Protein AF-A0A966DH32-F1 (afdb_monomer)

Mean predicted aligned error: 16.38 Å

Foldseek 3Di:
DDDLDAEDPDLLVLLLCLLVQPQSSAHFYDDPPATQWGADDSSQFIDGRNFTQKGADVVQQEIEGAPADDPPSSVVSSVSNCVSSVVGHYAYWNGPPDDPVVRLVVLLVVLLVLLVVQVVDDPDHSLVVNVVSLVSSVVSCVVVVHDDVLNVVCVPFDSDSVRVSCSSNVPDPVNVVVVVVVVVVVVVVLVVLLVVLVVVLVVCVVLLVVLLVVVLVCVQVVHDDDCPDPSNVVVVVSVVSCVVSVHDRCSPVPWWAWHADPVNQWIAIPVGDTAGPVLLVVVVVCVLVVHDQDQPDRDVWGFHDCPPQWTDIPPTTHGVVNSQVVCVVVVHDDRDD

Structure (mmCIF, N/CA/C/O backbone):
data_AF-A0A966DH32-F1
#
_entry.id   AF-A0A966DH32-F1
#
loop_
_atom_site.group_PDB
_atom_site.id
_atom_site.type_symbol
_atom_site.label_atom_id
_atom_site.label_alt_id
_atom_site.label_comp_id
_atom_site.label_asym_id
_atom_site.label_entity_id
_atom_site.label_seq_id
_atom_site.pdbx_PDB_ins_code
_atom_site.Cartn_x
_atom_site.Cartn_y
_atom_site.Cartn_z
_atom_site.occupancy
_atom_site.B_iso_or_equiv
_atom_site.auth_seq_id
_atom_site.auth_comp_id
_atom_site.auth_asym_id
_atom_site.auth_atom_id
_atom_site.pdbx_PDB_model_num
ATOM 1 N N . MET A 1 1 ? -25.823 -47.050 21.634 1.00 38.53 1 MET A N 1
ATOM 2 C CA . MET A 1 1 ? -25.368 -45.676 21.946 1.00 38.53 1 MET A CA 1
ATOM 3 C C . MET A 1 1 ? -23.990 -45.480 21.334 1.00 38.53 1 MET A C 1
ATOM 5 O O . MET A 1 1 ? -23.083 -46.223 21.687 1.00 38.53 1 MET A O 1
ATOM 9 N N . ALA A 1 2 ? -23.840 -44.565 20.375 1.00 39.03 2 ALA A N 1
ATOM 10 C CA . ALA A 1 2 ? -22.542 -44.281 19.760 1.00 39.03 2 ALA A CA 1
ATOM 11 C C . ALA A 1 2 ? -21.581 -43.668 20.798 1.00 39.03 2 ALA A C 1
ATOM 13 O O . ALA A 1 2 ? -21.976 -42.787 21.562 1.00 39.03 2 ALA A O 1
ATOM 14 N N . ARG A 1 3 ? -20.330 -44.148 20.855 1.00 42.38 3 ARG A N 1
ATOM 15 C CA . ARG A 1 3 ? -19.280 -43.593 21.728 1.00 42.38 3 ARG A CA 1
ATOM 16 C C . ARG A 1 3 ? -19.039 -42.122 21.366 1.00 42.38 3 ARG A C 1
ATOM 18 O O . ARG A 1 3 ? -18.681 -41.822 20.232 1.00 42.38 3 ARG A O 1
ATOM 25 N N . LYS A 1 4 ? -19.198 -41.217 22.336 1.00 55.88 4 LYS A N 1
ATOM 26 C CA . LYS A 1 4 ? -18.813 -39.800 22.214 1.00 55.88 4 LYS A CA 1
ATOM 27 C C . LYS A 1 4 ? -17.291 -39.727 22.001 1.00 55.88 4 LYS A C 1
ATOM 29 O O . LYS A 1 4 ? -16.533 -40.204 22.845 1.00 55.88 4 LYS A O 1
ATOM 34 N N . LYS A 1 5 ? -16.839 -39.186 20.865 1.00 55.09 5 LYS A N 1
ATOM 35 C CA . LYS A 1 5 ? -15.411 -38.986 20.557 1.00 55.09 5 LYS A CA 1
ATOM 36 C C . LYS A 1 5 ? -14.873 -37.881 21.478 1.00 55.09 5 LYS A C 1
ATOM 38 O O . LYS A 1 5 ? -15.309 -36.745 21.368 1.00 55.09 5 LYS A O 1
ATOM 43 N N . MET A 1 6 ? -13.975 -38.223 22.408 1.00 64.31 6 MET A N 1
ATOM 44 C CA . MET A 1 6 ? -13.408 -37.265 23.379 1.00 64.31 6 MET A CA 1
ATOM 45 C C . MET A 1 6 ? -12.057 -36.674 22.947 1.00 64.31 6 MET A C 1
ATOM 47 O O . MET A 1 6 ? -11.611 -35.687 23.528 1.00 64.31 6 MET A O 1
ATOM 51 N N . CYS A 1 7 ? -11.416 -37.259 21.930 1.00 66.00 7 CYS A N 1
ATOM 52 C CA . CYS A 1 7 ? -10.145 -36.794 21.382 1.00 66.00 7 CYS A CA 1
ATOM 53 C C . CYS A 1 7 ? -10.259 -36.634 19.859 1.00 66.00 7 CYS A C 1
ATOM 55 O O . CYS A 1 7 ? -10.675 -37.571 19.167 1.00 66.00 7 CYS A O 1
ATOM 57 N N . TYR A 1 8 ? -9.935 -35.447 19.352 1.00 73.56 8 TYR A N 1
ATOM 58 C CA . TYR A 1 8 ? -10.035 -35.089 17.932 1.00 73.56 8 TYR A CA 1
ATOM 59 C C . TYR A 1 8 ? -8.689 -35.254 17.224 1.00 73.56 8 TYR A C 1
ATOM 61 O O . TYR A 1 8 ? -7.647 -35.276 17.874 1.00 73.56 8 TYR A O 1
ATOM 69 N N . GLN A 1 9 ? -8.700 -35.422 15.898 1.00 73.50 9 GLN A N 1
ATOM 70 C CA . GLN A 1 9 ? -7.477 -35.679 15.130 1.00 73.50 9 GLN A CA 1
ATOM 71 C C . GLN A 1 9 ? -6.664 -34.410 14.889 1.00 73.50 9 GLN A C 1
ATOM 73 O O . GLN A 1 9 ? -5.447 -34.490 14.749 1.00 73.50 9 GLN A O 1
ATOM 78 N N . THR A 1 10 ? -7.322 -33.250 14.836 1.00 81.69 10 THR A N 1
ATOM 79 C CA . THR A 1 10 ? -6.662 -31.954 14.659 1.00 81.69 10 THR A CA 1
ATOM 80 C C . THR A 1 10 ? -7.309 -30.880 15.528 1.00 81.69 10 THR A C 1
ATOM 82 O O . THR A 1 10 ? -8.473 -30.987 15.926 1.00 81.69 10 THR A O 1
ATOM 85 N N . SER A 1 11 ? -6.554 -29.818 15.804 1.00 80.44 11 SER A N 1
ATOM 86 C CA . SER A 1 11 ? -7.062 -28.608 16.455 1.00 80.44 11 SER A CA 1
ATOM 87 C C . SER A 1 11 ? -8.153 -27.933 15.615 1.00 80.44 11 SER A C 1
ATOM 89 O O . SER A 1 11 ? -9.183 -27.549 16.159 1.00 80.44 11 SER A O 1
ATOM 91 N N . SER A 1 12 ? -7.991 -27.904 14.288 1.00 84.25 12 SER A N 1
ATOM 92 C CA . SER A 1 12 ? -8.993 -27.388 13.347 1.00 84.25 12 SER A CA 1
ATOM 93 C C . SER A 1 12 ? -10.319 -28.164 13.397 1.00 84.25 12 SER A C 1
ATOM 95 O O . SER A 1 12 ? -11.377 -27.541 13.469 1.00 84.25 12 SER A O 1
ATOM 97 N N . GLU A 1 13 ? -10.286 -29.505 13.435 1.00 81.56 13 GLU A N 1
ATOM 98 C CA . GLU A 1 13 ? -11.495 -30.340 13.573 1.00 81.56 13 GLU A CA 1
ATOM 99 C C . GLU A 1 13 ? -12.268 -29.967 14.848 1.00 81.56 13 GLU A C 1
ATOM 101 O O . GLU A 1 13 ? -13.479 -29.742 14.802 1.00 81.56 13 GLU A O 1
ATOM 106 N N . LEU A 1 14 ? -11.562 -29.838 15.977 1.00 83.19 14 LEU A N 1
ATOM 107 C CA . LEU A 1 14 ? -12.162 -29.437 17.250 1.00 83.19 14 LEU A CA 1
ATOM 108 C C . LEU A 1 14 ? -12.744 -28.013 17.190 1.00 83.19 14 LEU A C 1
ATOM 110 O O . LEU A 1 14 ? -13.870 -27.808 17.643 1.00 83.19 14 LEU A O 1
ATOM 114 N N . SER A 1 15 ? -12.037 -27.052 16.588 1.00 85.94 15 SER A N 1
ATOM 115 C CA . SER A 1 15 ? -12.521 -25.674 16.411 1.00 85.94 15 SER A CA 1
ATOM 116 C C . SER A 1 15 ? -13.802 -25.604 15.571 1.00 85.94 15 SER A C 1
ATOM 118 O O . SER A 1 15 ? -14.734 -24.889 15.937 1.00 85.94 15 SER A O 1
ATOM 120 N N . HIS A 1 16 ? -13.911 -26.383 14.489 1.00 84.19 16 HIS A N 1
ATOM 121 C CA . HIS A 1 16 ? -15.136 -26.448 13.680 1.00 84.19 16 HIS A CA 1
ATOM 122 C C . HIS A 1 16 ? -16.315 -27.060 14.442 1.00 84.19 16 HIS A C 1
ATOM 124 O O . HIS A 1 16 ? -17.442 -26.573 14.339 1.00 84.19 16 HIS A O 1
ATOM 130 N N . ILE A 1 17 ? -16.076 -28.112 15.224 1.00 82.25 17 ILE A N 1
ATOM 131 C CA . ILE A 1 17 ? -17.126 -28.761 16.019 1.00 82.25 17 ILE A CA 1
ATOM 132 C C . ILE A 1 17 ? -17.623 -27.829 17.128 1.00 82.25 17 ILE A C 1
ATOM 134 O O . ILE A 1 17 ? -18.831 -27.726 17.349 1.00 82.25 17 ILE A O 1
ATOM 138 N N . TRP A 1 18 ? -16.702 -27.111 17.771 1.00 85.94 18 TRP A N 1
ATOM 139 C CA . TRP A 1 18 ? -17.011 -26.050 18.722 1.00 85.94 18 TRP A CA 1
ATOM 140 C C . TRP A 1 18 ? -17.859 -24.939 18.085 1.00 85.94 18 TRP A C 1
ATOM 142 O O . TRP A 1 18 ? -18.930 -24.615 18.597 1.00 85.94 18 TRP A O 1
ATOM 152 N N . ALA A 1 19 ? -17.441 -24.423 16.926 1.00 85.94 19 ALA A N 1
ATOM 153 C CA . ALA A 1 19 ? -18.132 -23.339 16.231 1.00 85.94 19 ALA A CA 1
ATOM 154 C C . ALA A 1 19 ? -19.575 -23.692 15.820 1.00 85.94 19 ALA A C 1
ATOM 156 O O . ALA A 1 19 ? -20.435 -22.815 15.785 1.00 85.94 19 ALA A O 1
ATOM 157 N N . ASN A 1 20 ? -19.870 -24.966 15.543 1.00 81.94 20 ASN A N 1
ATOM 158 C CA . ASN A 1 20 ? -21.215 -25.424 15.170 1.00 81.94 20 ASN A CA 1
ATOM 159 C C . ASN A 1 20 ? -22.175 -25.600 16.360 1.00 81.94 20 ASN A C 1
ATOM 161 O O . ASN A 1 20 ? -23.331 -25.968 16.165 1.00 81.94 20 ASN A O 1
ATOM 165 N N . GLY A 1 21 ? -21.729 -25.356 17.594 1.00 69.31 21 GLY A N 1
ATOM 166 C CA . GLY A 1 21 ? -22.613 -25.399 18.757 1.00 69.31 21 GLY A CA 1
ATOM 167 C C . GLY A 1 21 ? -23.101 -26.807 19.127 1.00 69.31 21 GLY A C 1
ATOM 168 O O . GLY A 1 21 ? -24.131 -26.961 19.783 1.00 69.31 21 GLY A O 1
ATOM 169 N N . TYR A 1 22 ? -22.398 -27.859 18.694 1.00 65.38 22 TYR A N 1
ATOM 170 C CA . TYR A 1 22 ? -22.821 -29.233 18.952 1.00 65.38 22 TYR A CA 1
ATOM 171 C C . TYR A 1 22 ? -22.762 -29.527 20.461 1.00 65.38 22 TYR A C 1
ATOM 173 O O . TYR A 1 22 ? -21.684 -29.546 21.047 1.00 65.38 22 TYR A O 1
ATOM 181 N N . GLN A 1 23 ? -23.900 -29.832 21.100 1.00 52.19 23 GLN A N 1
ATOM 182 C CA . GLN A 1 23 ? -24.014 -30.123 22.549 1.00 52.19 23 GLN A CA 1
ATOM 183 C C . GLN A 1 23 ? -23.167 -31.330 23.026 1.00 52.19 23 GLN A C 1
ATOM 185 O O . GLN A 1 23 ? -23.080 -31.635 24.217 1.00 52.19 23 GLN A O 1
ATOM 190 N N . GLY A 1 24 ? -22.523 -32.049 22.101 1.00 51.28 24 GLY A N 1
ATOM 191 C CA . GLY A 1 24 ? -21.528 -33.075 22.388 1.00 51.28 24 GLY A CA 1
ATOM 192 C C . GLY A 1 24 ? -20.064 -32.646 22.264 1.00 51.28 24 GLY A C 1
ATOM 193 O O . GLY A 1 24 ? -19.216 -33.513 22.456 1.00 51.28 24 GLY A O 1
ATOM 194 N N . ALA A 1 25 ? -19.761 -31.377 21.972 1.00 55.09 25 ALA A N 1
ATOM 195 C CA . ALA A 1 25 ? -18.419 -30.843 21.708 1.00 55.09 25 ALA A CA 1
ATOM 196 C C . ALA A 1 25 ? -17.539 -30.715 22.967 1.00 55.09 25 ALA A C 1
ATOM 198 O O . ALA A 1 25 ? -16.769 -29.776 23.114 1.00 55.09 25 ALA A O 1
ATOM 199 N N . HIS A 1 26 ? -17.640 -31.667 23.892 1.00 63.06 26 HIS A N 1
ATOM 200 C CA . HIS A 1 26 ? -16.640 -31.849 24.932 1.00 63.06 26 HIS A CA 1
ATOM 201 C C . HIS A 1 26 ? -15.510 -32.696 24.372 1.00 63.06 26 HIS A C 1
ATOM 203 O O . HIS A 1 26 ? -15.726 -33.836 23.958 1.00 63.06 26 HIS A O 1
ATOM 209 N N . GLY A 1 27 ? -14.305 -32.146 24.369 1.00 67.94 27 GLY A N 1
ATOM 210 C CA . GLY A 1 27 ? -13.130 -32.916 24.014 1.00 67.94 27 GLY A CA 1
ATOM 211 C C . GLY A 1 27 ? -11.887 -32.068 23.854 1.00 67.94 27 GLY A C 1
ATOM 212 O O . GLY A 1 27 ? -11.889 -30.847 24.028 1.00 67.94 27 GLY A O 1
ATOM 213 N N . THR A 1 28 ? -10.807 -32.771 23.563 1.00 70.88 28 THR A N 1
ATOM 214 C CA . THR A 1 28 ? -9.466 -32.212 23.497 1.00 70.88 28 THR A CA 1
ATOM 215 C C . THR A 1 28 ? -8.792 -32.600 22.194 1.00 70.88 28 THR A C 1
ATOM 217 O O . THR A 1 28 ? -9.073 -33.648 21.615 1.00 70.88 28 THR A O 1
ATOM 220 N N . TYR A 1 29 ? -7.854 -31.775 21.762 1.00 69.38 29 TYR A N 1
ATOM 221 C CA . TYR A 1 29 ? -6.808 -32.149 20.827 1.00 69.38 29 TYR A CA 1
ATOM 222 C C . TYR A 1 29 ? -5.461 -31.984 21.534 1.00 69.38 29 TYR A C 1
ATOM 224 O O . TYR A 1 29 ? -5.210 -30.950 22.160 1.00 69.38 29 TYR A O 1
ATOM 232 N N . SER A 1 30 ? -4.601 -32.995 21.432 1.00 67.88 30 SER A N 1
ATOM 233 C CA . SER A 1 30 ? -3.309 -33.046 22.119 1.00 67.88 30 SER A CA 1
ATOM 234 C C . SER A 1 30 ? -2.187 -33.338 21.131 1.00 67.88 30 SER A C 1
ATOM 236 O O . SER A 1 30 ? -2.317 -34.209 20.274 1.00 67.88 30 SER A O 1
ATOM 238 N N . THR A 1 31 ? -1.062 -32.641 21.277 1.00 54.91 31 THR A N 1
ATOM 239 C CA . THR A 1 31 ? 0.199 -32.987 20.603 1.00 54.91 31 THR A CA 1
ATOM 240 C C . THR A 1 31 ? 1.159 -33.546 21.650 1.00 54.91 31 THR A C 1
ATOM 242 O O . THR A 1 31 ? 1.733 -32.779 22.425 1.00 54.91 31 THR A O 1
ATOM 245 N N . GLY A 1 32 ? 1.305 -34.873 21.701 1.00 56.69 32 GLY A N 1
ATOM 246 C CA . GLY A 1 32 ? 2.021 -35.561 22.784 1.00 56.69 32 GLY A CA 1
ATOM 247 C C . GLY A 1 32 ? 1.222 -35.568 24.095 1.00 56.69 32 GLY A C 1
ATOM 248 O O . GLY A 1 32 ? -0.004 -35.636 24.072 1.00 56.69 32 GLY A O 1
ATOM 249 N N . ASP A 1 33 ? 1.906 -35.449 25.236 1.00 48.59 33 ASP A N 1
ATOM 250 C CA . ASP A 1 33 ? 1.302 -35.590 26.577 1.00 48.59 33 ASP A CA 1
ATOM 251 C C . ASP A 1 33 ? 0.539 -34.347 27.075 1.00 48.59 33 ASP A C 1
ATOM 253 O O . ASP A 1 33 ? 0.083 -34.299 28.219 1.00 48.59 33 ASP A O 1
ATOM 257 N N . ARG A 1 34 ? 0.418 -33.296 26.252 1.00 55.25 34 ARG A N 1
ATOM 258 C CA . ARG A 1 34 ? -0.240 -32.038 26.634 1.00 55.25 34 ARG A CA 1
ATOM 259 C C . ARG A 1 34 ? -1.450 -31.754 25.759 1.00 55.25 34 ARG A C 1
ATOM 261 O O . ARG A 1 34 ? -1.367 -31.804 24.533 1.00 55.25 34 ARG A O 1
ATOM 268 N N . THR A 1 35 ? -2.542 -31.365 26.412 1.00 61.94 35 THR A N 1
ATOM 269 C CA . THR A 1 35 ? -3.722 -30.795 25.759 1.00 61.94 35 THR A CA 1
ATOM 270 C C . THR A 1 35 ? -3.358 -29.467 25.106 1.00 61.94 35 THR A C 1
ATOM 272 O O . THR A 1 35 ? -2.981 -28.515 25.792 1.00 61.94 35 THR A O 1
ATOM 275 N N . SER A 1 36 ? -3.472 -29.416 23.782 1.00 68.62 36 SER A N 1
ATOM 276 C CA . SER A 1 36 ? -3.132 -28.254 22.961 1.00 68.62 36 SER A CA 1
ATOM 277 C C . SER A 1 36 ? -4.355 -27.373 22.725 1.00 68.62 36 SER A C 1
ATOM 279 O O . SER A 1 36 ? -4.269 -26.164 22.925 1.00 68.62 36 SER A O 1
ATOM 281 N N . VAL A 1 37 ? -5.503 -27.973 22.386 1.00 74.81 37 VAL A N 1
ATOM 282 C CA . VAL A 1 37 ? -6.800 -27.283 22.272 1.00 74.81 37 VAL A CA 1
ATOM 283 C C . VAL A 1 37 ? -7.860 -28.046 23.048 1.00 74.81 37 VAL A C 1
ATOM 285 O O . VAL A 1 37 ? -7.854 -29.277 23.067 1.00 74.81 37 VAL A O 1
ATOM 288 N N . SER A 1 38 ? -8.773 -27.335 23.703 1.00 78.38 38 SER A N 1
ATOM 289 C CA . SER A 1 38 ? -9.855 -27.981 24.446 1.00 78.38 38 SER A CA 1
ATOM 290 C C . SER A 1 38 ? -11.131 -27.158 24.524 1.00 78.38 38 SER A C 1
ATOM 292 O O . SER A 1 38 ? -11.100 -25.932 24.434 1.00 78.38 38 SER A O 1
ATOM 294 N N . VAL A 1 39 ? -12.248 -27.865 24.705 1.00 74.19 39 VAL A N 1
ATOM 295 C CA . VAL A 1 39 ? -13.581 -27.295 24.926 1.00 74.19 39 VAL A CA 1
ATOM 296 C C . VAL A 1 39 ? -14.176 -27.928 26.183 1.00 74.19 39 VAL A C 1
ATOM 298 O O . VAL A 1 39 ? -14.438 -29.135 26.242 1.00 74.19 39 VAL A O 1
ATOM 301 N N . TYR A 1 40 ? -14.402 -27.099 27.198 1.00 66.12 40 TYR A N 1
ATOM 302 C CA . TYR A 1 40 ? -14.947 -27.486 28.500 1.00 66.12 40 TYR A CA 1
ATOM 303 C C . TYR A 1 40 ? -16.131 -26.579 28.867 1.00 66.12 40 TYR A C 1
ATOM 305 O O . TYR A 1 40 ? -16.251 -25.488 28.323 1.00 66.12 40 TYR A O 1
ATOM 313 N N . ASN A 1 41 ? -16.995 -27.026 29.789 1.00 54.09 41 ASN A N 1
ATOM 314 C CA . ASN A 1 41 ? -18.157 -26.276 30.299 1.00 54.09 41 ASN A CA 1
ATOM 315 C C . ASN A 1 41 ? -19.135 -25.761 29.228 1.00 54.09 41 ASN A C 1
ATOM 317 O O . ASN A 1 41 ? -19.089 -24.601 28.835 1.00 54.09 41 ASN A O 1
ATOM 321 N N . GLY A 1 42 ? -20.069 -26.615 28.798 1.00 57.97 42 GLY A N 1
ATOM 322 C CA . GLY A 1 42 ? -21.224 -26.165 28.015 1.00 57.97 42 GLY A CA 1
ATOM 323 C C . GLY A 1 42 ? -20.877 -25.437 26.714 1.00 57.97 42 GLY A C 1
ATOM 324 O O . GLY A 1 42 ? -21.614 -24.540 26.337 1.00 57.97 42 GLY A O 1
ATOM 325 N N . ILE A 1 43 ? -19.768 -25.815 26.057 1.00 66.12 43 ILE A N 1
ATOM 326 C CA . ILE A 1 43 ? -19.302 -25.376 24.724 1.00 66.12 43 ILE A CA 1
ATOM 327 C C . ILE A 1 43 ? -19.002 -23.879 24.542 1.00 66.12 43 ILE A C 1
ATOM 329 O O . ILE A 1 43 ? -18.562 -23.483 23.467 1.00 66.12 43 ILE A O 1
ATOM 333 N N . SER A 1 44 ? -19.152 -23.047 25.573 1.00 78.94 44 SER A N 1
ATOM 334 C CA . SER A 1 44 ? -19.001 -21.594 25.435 1.00 78.94 44 SER A CA 1
ATOM 335 C C . SER A 1 44 ? -17.571 -21.136 25.169 1.00 78.94 44 SER A C 1
ATOM 337 O O . SER A 1 44 ? -17.401 -20.060 24.614 1.00 78.94 44 SER A O 1
ATOM 339 N N . TYR A 1 45 ? -16.547 -21.916 25.524 1.00 87.94 45 TYR A N 1
ATOM 340 C CA . TYR A 1 45 ? -15.151 -21.481 25.437 1.00 87.94 45 TYR A CA 1
ATOM 341 C C . TYR A 1 45 ? -14.270 -22.461 24.671 1.00 87.94 45 TYR A C 1
ATOM 343 O O . TYR A 1 45 ? -14.341 -23.676 24.877 1.00 87.94 45 TYR A O 1
ATOM 351 N N . LEU A 1 46 ? -13.375 -21.899 23.862 1.00 88.19 46 LEU A N 1
ATOM 352 C CA . LEU A 1 46 ? -12.255 -22.600 23.255 1.00 88.19 46 LEU A CA 1
ATOM 353 C C . LEU A 1 46 ? -10.964 -22.189 23.958 1.00 88.19 46 LEU A C 1
ATOM 355 O O . LEU A 1 46 ? -10.671 -21.000 24.115 1.00 88.19 46 LEU A O 1
ATOM 359 N N . TYR A 1 47 ? -10.178 -23.181 24.354 1.00 87.88 47 TYR A N 1
ATOM 360 C CA . TYR A 1 47 ? -8.915 -22.980 25.048 1.00 87.88 47 TYR A CA 1
ATOM 361 C C . TYR A 1 47 ? -7.743 -23.396 24.168 1.00 87.88 47 TYR A C 1
ATOM 363 O O . TYR A 1 47 ? -7.778 -24.465 23.562 1.00 87.88 47 TYR A O 1
ATOM 371 N N . SER A 1 48 ? -6.675 -22.600 24.183 1.00 85.25 48 SER A N 1
ATOM 372 C CA . SER A 1 48 ? -5.334 -23.022 23.775 1.00 85.25 48 SER A CA 1
ATOM 373 C C . SER A 1 48 ? -4.524 -23.273 25.039 1.00 85.25 48 SER A C 1
ATOM 375 O O . SER A 1 48 ? -4.269 -22.348 25.814 1.00 85.25 48 SER A O 1
ATOM 377 N N . TYR A 1 49 ? -4.135 -24.521 25.281 1.00 83.25 49 TYR A N 1
ATOM 378 C CA . TYR A 1 49 ? -3.589 -24.963 26.564 1.00 83.25 49 TYR A CA 1
ATOM 379 C C . TYR A 1 49 ? -4.520 -24.601 27.738 1.00 83.25 49 TYR A C 1
ATOM 381 O O . TYR A 1 49 ? -5.546 -25.247 27.926 1.00 83.25 49 TYR A O 1
ATOM 389 N N . ARG A 1 50 ? -4.172 -23.578 28.533 1.00 80.62 50 ARG A N 1
ATOM 390 C CA . ARG A 1 50 ? -4.966 -23.085 29.676 1.00 80.62 50 ARG A CA 1
ATOM 391 C C . ARG A 1 50 ? -5.600 -21.715 29.433 1.00 80.62 50 ARG A C 1
ATOM 393 O O . ARG A 1 50 ? -6.321 -21.233 30.295 1.00 80.62 50 ARG A O 1
ATOM 400 N N . THR A 1 51 ? -5.337 -21.101 28.286 1.00 83.44 51 THR A N 1
ATOM 401 C CA . THR A 1 51 ? -5.778 -19.742 27.968 1.00 83.44 51 THR A CA 1
ATOM 402 C C . THR A 1 51 ? -7.060 -19.794 27.156 1.00 83.44 51 THR A C 1
ATOM 404 O O . THR A 1 51 ? -7.120 -20.516 26.157 1.00 83.44 51 THR A O 1
ATOM 407 N N . LYS A 1 52 ? -8.077 -19.022 27.553 1.00 90.50 52 LYS A N 1
ATOM 408 C CA . LYS A 1 52 ? -9.285 -18.840 26.739 1.00 90.50 52 LYS A CA 1
ATOM 409 C C . LYS A 1 52 ? -8.934 -18.015 25.505 1.00 90.50 52 LYS A C 1
ATOM 411 O O . LYS A 1 52 ? -8.503 -16.875 25.632 1.00 90.50 52 LYS A O 1
ATOM 416 N N . ILE A 1 53 ? -9.121 -18.594 24.322 1.00 91.62 53 ILE A N 1
ATOM 417 C CA . ILE A 1 53 ? -8.814 -17.939 23.041 1.00 91.62 53 ILE A CA 1
ATOM 418 C C . ILE A 1 53 ? -10.059 -17.549 22.253 1.00 91.62 53 ILE A C 1
ATOM 420 O O . ILE A 1 53 ? -9.986 -16.640 21.430 1.00 91.62 53 ILE A O 1
ATOM 424 N N . ALA A 1 54 ? -11.195 -18.198 22.515 1.00 92.88 54 ALA A N 1
ATOM 425 C CA . ALA A 1 54 ? -12.473 -17.811 21.939 1.00 92.88 54 ALA A CA 1
ATOM 426 C C . ALA A 1 54 ? -13.636 -18.083 22.902 1.00 92.88 54 ALA A C 1
ATOM 428 O O . ALA A 1 54 ? -13.579 -19.017 23.708 1.00 92.88 54 ALA A O 1
ATOM 429 N N . GLN A 1 55 ? -14.684 -17.267 22.810 1.00 92.62 55 GLN A N 1
ATOM 430 C CA . GLN A 1 55 ? -15.958 -17.466 23.492 1.00 92.62 55 GLN A CA 1
ATOM 431 C C . GLN A 1 55 ? -17.098 -17.363 22.480 1.00 92.62 55 GLN A C 1
ATOM 433 O O . GLN A 1 55 ? -17.142 -16.417 21.703 1.00 92.62 55 GLN A O 1
ATOM 438 N N . ILE A 1 56 ? -18.036 -18.304 22.509 1.00 90.25 56 ILE A N 1
ATOM 439 C CA . ILE A 1 56 ? -19.234 -18.289 21.672 1.00 90.25 56 ILE A CA 1
ATOM 440 C C . ILE A 1 56 ? -20.470 -17.955 22.513 1.00 90.25 56 ILE A C 1
ATOM 442 O O . ILE A 1 56 ? -20.722 -18.576 23.547 1.00 90.25 56 ILE A O 1
ATOM 446 N N . ASP A 1 57 ? -21.236 -16.971 22.049 1.00 89.44 57 ASP A N 1
ATOM 447 C CA . ASP A 1 57 ? -22.592 -16.660 22.500 1.00 89.44 57 ASP A CA 1
ATOM 448 C C . ASP A 1 57 ? -23.559 -17.190 21.432 1.00 89.44 57 ASP A C 1
ATOM 450 O O . ASP A 1 57 ? -23.730 -16.601 20.360 1.00 89.44 57 ASP A O 1
ATOM 454 N N . LEU A 1 58 ? -24.129 -18.368 21.699 1.00 82.12 58 LEU A N 1
ATOM 455 C CA . LEU A 1 58 ? -25.009 -19.063 20.757 1.00 82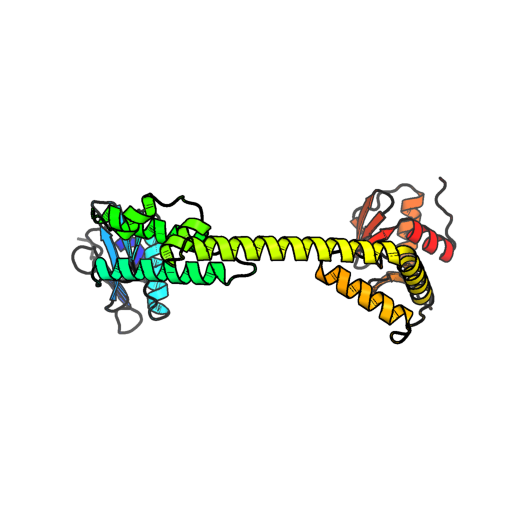.12 58 LEU A CA 1
ATOM 456 C C . LEU A 1 58 ? -26.343 -18.341 20.569 1.00 82.12 58 LEU A C 1
ATOM 458 O O . LEU A 1 58 ? -26.876 -18.363 19.462 1.00 82.12 58 LEU A O 1
ATOM 462 N N . ASP A 1 59 ? -26.847 -17.680 21.612 1.00 85.06 59 ASP A N 1
ATOM 463 C CA . ASP A 1 59 ? -28.142 -16.998 21.581 1.00 85.06 59 ASP A CA 1
ATOM 464 C C . ASP A 1 59 ? -28.082 -15.764 20.679 1.00 85.06 59 ASP A C 1
ATOM 466 O O . ASP A 1 59 ? -29.017 -15.478 19.931 1.00 85.06 59 ASP A O 1
ATOM 470 N N . LYS A 1 60 ? -26.952 -15.049 20.710 1.00 87.25 60 LYS A N 1
ATOM 471 C CA . LYS A 1 60 ? -26.716 -13.884 19.845 1.00 87.25 60 LYS A CA 1
ATOM 472 C C . LYS A 1 60 ? -26.050 -14.233 18.515 1.00 87.25 60 LYS A C 1
ATOM 474 O O . LYS A 1 60 ? -25.936 -13.359 17.662 1.00 87.25 60 LYS A O 1
ATOM 479 N N . ASN A 1 61 ? -25.609 -15.479 18.329 1.00 90.00 61 ASN A N 1
ATOM 480 C CA . ASN A 1 61 ? -24.774 -15.912 17.204 1.00 90.00 61 ASN A CA 1
ATOM 481 C C . ASN A 1 61 ? -23.502 -15.046 17.031 1.00 90.00 61 ASN A C 1
ATOM 483 O O . ASN A 1 61 ? -23.094 -14.729 15.910 1.00 90.00 61 ASN A O 1
ATOM 487 N N . VAL A 1 62 ? -22.884 -14.674 18.158 1.00 93.12 62 VAL A N 1
ATOM 488 C CA . VAL A 1 62 ? -21.675 -13.838 18.239 1.00 93.12 62 VAL A CA 1
ATOM 489 C C . VAL A 1 62 ? -20.509 -14.664 18.778 1.00 93.12 62 VAL A C 1
ATOM 491 O O . VAL A 1 62 ? -20.683 -15.514 19.653 1.00 93.12 62 VAL A O 1
ATOM 494 N N . VAL A 1 63 ? -19.301 -14.399 18.285 1.00 94.94 63 VAL A N 1
ATOM 495 C CA . VAL A 1 63 ? -18.062 -14.999 18.784 1.00 94.94 63 VAL A CA 1
ATOM 496 C C . VAL A 1 63 ? -17.082 -13.911 19.197 1.00 94.94 63 VAL A C 1
ATOM 498 O O . VAL A 1 63 ? -16.742 -13.037 18.405 1.00 94.94 63 VAL A O 1
ATOM 501 N N . LEU A 1 64 ? -16.594 -13.997 20.433 1.00 95.69 64 LEU A N 1
ATOM 502 C CA . LEU A 1 64 ? -15.480 -13.197 20.925 1.00 95.69 64 LEU A CA 1
ATOM 503 C C . LEU A 1 64 ? -14.173 -13.947 20.655 1.00 95.69 64 LEU A C 1
ATOM 505 O O . LEU A 1 64 ? -14.005 -15.075 21.123 1.00 95.69 64 LEU A O 1
ATOM 509 N N . LEU A 1 65 ? -13.249 -13.332 19.925 1.00 95.56 65 LEU A N 1
ATOM 510 C CA . LEU A 1 65 ? -11.945 -13.900 19.573 1.00 95.56 65 LEU A CA 1
ATOM 511 C C . LEU A 1 65 ? -10.833 -13.098 20.248 1.00 95.56 65 LEU A C 1
ATOM 513 O O . LEU A 1 65 ? -10.794 -11.878 20.116 1.00 95.56 65 LEU A O 1
ATOM 517 N N . SER A 1 66 ? -9.926 -13.767 20.963 1.00 93.62 66 SER A N 1
ATOM 518 C CA . SER A 1 66 ? -8.787 -13.097 21.603 1.00 93.62 66 SER A CA 1
ATOM 519 C C . SER A 1 66 ? -7.731 -12.675 20.572 1.00 93.62 66 SER A C 1
ATOM 521 O O . SER A 1 66 ? -7.335 -13.497 19.745 1.00 93.62 66 SER A O 1
ATOM 523 N N . THR A 1 67 ? -7.223 -11.442 20.658 1.00 91.12 67 THR A N 1
ATOM 524 C CA . THR A 1 67 ? -6.145 -10.909 19.797 1.00 91.12 67 THR A CA 1
ATOM 525 C C . THR A 1 67 ? -4.779 -10.830 20.470 1.00 91.12 67 THR A C 1
ATOM 527 O O . THR A 1 67 ? -3.794 -10.491 19.806 1.00 91.12 67 THR A O 1
ATOM 530 N N . ASP A 1 68 ? -4.687 -11.134 21.767 1.00 83.50 68 ASP A N 1
ATOM 531 C CA . ASP A 1 68 ? -3.411 -11.177 22.474 1.00 83.50 68 ASP A CA 1
ATOM 532 C C . ASP A 1 68 ? -2.441 -12.132 21.765 1.00 83.50 68 ASP A C 1
ATOM 534 O O . ASP A 1 68 ? -2.754 -13.285 21.443 1.00 83.50 68 ASP A O 1
ATOM 538 N N . LYS A 1 69 ? -1.234 -11.624 21.497 1.00 66.62 69 LYS A N 1
ATOM 539 C CA . LYS A 1 69 ? -0.182 -12.383 20.822 1.00 66.62 69 LYS A CA 1
ATOM 540 C C . LYS A 1 69 ? 0.506 -13.295 21.828 1.00 66.62 69 LYS A C 1
ATOM 542 O O . LYS A 1 69 ? 1.326 -12.854 22.630 1.00 66.62 69 LYS A O 1
ATOM 547 N N . TYR A 1 70 ? 0.179 -14.575 21.754 1.00 65.25 70 TYR A N 1
ATOM 548 C CA . TYR A 1 70 ? 0.806 -15.637 22.536 1.00 65.25 70 TYR A CA 1
ATOM 549 C C . TYR A 1 70 ? 1.881 -16.371 21.709 1.00 65.25 70 TYR A C 1
ATOM 551 O O . TYR A 1 70 ? 2.336 -15.889 20.674 1.00 65.25 70 TYR A O 1
ATOM 559 N N . SER A 1 71 ? 2.296 -17.562 22.158 1.00 74.81 71 SER A N 1
ATOM 560 C CA . SER A 1 71 ? 3.174 -18.459 21.391 1.00 74.81 71 SER A CA 1
ATOM 561 C C . SER A 1 71 ? 2.676 -18.697 19.951 1.00 74.81 71 SER A C 1
ATOM 563 O O . SER A 1 71 ? 1.473 -18.612 19.679 1.00 74.81 71 SER A O 1
ATOM 565 N N . ASN A 1 72 ? 3.584 -19.072 19.038 1.00 78.62 72 ASN A N 1
ATOM 566 C CA . ASN A 1 72 ? 3.247 -19.412 17.645 1.00 78.62 72 ASN A CA 1
ATOM 567 C C . ASN A 1 72 ? 2.085 -20.422 17.554 1.00 78.62 72 ASN A C 1
ATOM 569 O O . ASN A 1 72 ? 1.213 -20.294 16.698 1.00 78.62 72 ASN A O 1
ATOM 573 N N . THR A 1 73 ? 2.033 -21.396 18.469 1.00 78.69 73 THR A N 1
ATOM 574 C CA . THR A 1 73 ? 0.971 -22.410 18.515 1.00 78.69 73 THR A CA 1
ATOM 575 C C . THR A 1 73 ? -0.385 -21.818 18.899 1.00 78.69 73 THR A C 1
ATOM 577 O O . THR A 1 73 ? -1.387 -22.118 18.259 1.00 78.69 73 THR A O 1
ATOM 580 N N . THR A 1 74 ? -0.435 -20.937 19.900 1.00 83.19 74 THR A N 1
ATOM 581 C CA . THR A 1 74 ? -1.689 -20.272 20.286 1.00 83.19 74 THR A CA 1
ATOM 582 C C . THR A 1 74 ? -2.198 -19.349 19.181 1.00 83.19 74 THR A C 1
ATOM 584 O O . THR A 1 74 ? -3.397 -19.336 18.925 1.00 83.19 74 THR A O 1
ATOM 587 N N . THR A 1 75 ? -1.291 -18.664 18.476 1.00 85.12 75 THR A N 1
ATOM 588 C CA . THR A 1 75 ? -1.640 -17.846 17.302 1.00 85.12 75 THR A CA 1
ATOM 589 C C . THR A 1 75 ? -2.307 -18.696 16.219 1.00 85.12 75 THR A C 1
ATOM 591 O O . THR A 1 75 ? -3.327 -18.306 15.658 1.00 85.12 75 THR A O 1
ATOM 594 N N . LYS A 1 76 ? -1.785 -19.904 15.969 1.00 86.62 76 LYS A N 1
ATOM 595 C CA . LYS A 1 76 ? -2.413 -20.860 15.050 1.00 86.62 76 LYS A CA 1
ATOM 596 C C . LYS A 1 76 ? -3.808 -21.286 15.528 1.00 86.62 76 LYS A C 1
ATOM 598 O O . LYS A 1 76 ? -4.737 -21.302 14.730 1.00 86.62 76 LYS A O 1
ATOM 603 N N . HIS A 1 77 ? -3.979 -21.601 16.813 1.00 88.44 77 HIS A N 1
ATOM 604 C CA . HIS A 1 77 ? -5.291 -21.985 17.350 1.00 88.44 77 HIS A CA 1
ATOM 605 C C . HIS A 1 77 ? -6.318 -20.841 17.274 1.00 88.44 77 HIS A C 1
ATOM 607 O O . HIS A 1 77 ? -7.483 -21.093 16.978 1.00 88.44 77 HIS A O 1
ATOM 613 N N . GLN A 1 78 ? -5.895 -19.590 17.495 1.00 91.88 78 GLN A N 1
ATOM 614 C CA . GLN A 1 78 ? -6.735 -18.400 17.298 1.00 91.88 78 GLN A CA 1
ATOM 615 C C . GLN A 1 78 ? -7.206 -18.292 15.838 1.00 91.88 78 GLN A C 1
ATOM 617 O O . GLN A 1 78 ? -8.400 -18.137 15.604 1.00 91.88 78 GLN A O 1
ATOM 622 N N . GLN A 1 79 ? -6.305 -18.468 14.862 1.00 91.25 79 GLN A N 1
ATOM 623 C CA . GLN A 1 79 ? -6.653 -18.455 13.431 1.00 91.25 79 GLN A CA 1
ATOM 624 C C . GLN A 1 79 ? -7.620 -19.581 13.045 1.00 91.25 79 GLN A C 1
ATOM 626 O O . GLN A 1 79 ? -8.527 -19.381 12.242 1.00 91.25 79 GLN A O 1
ATOM 631 N N . GLU A 1 80 ? -7.450 -20.775 13.613 1.00 91.56 80 GLU A N 1
ATOM 632 C CA . GLU A 1 80 ? -8.375 -21.889 13.383 1.00 91.56 80 GLU A CA 1
ATOM 633 C C . GLU A 1 80 ? -9.766 -21.603 13.964 1.00 91.56 80 GLU A C 1
ATOM 635 O O . GLU A 1 80 ? -10.769 -21.961 13.348 1.00 91.56 80 GLU A O 1
ATOM 640 N N . ALA A 1 81 ? -9.837 -20.943 15.124 1.00 91.69 81 ALA A N 1
ATOM 641 C CA . ALA A 1 81 ? -11.094 -20.511 15.729 1.00 91.69 81 ALA A CA 1
ATOM 642 C C . ALA A 1 81 ? -11.783 -19.419 14.897 1.00 91.69 81 ALA A C 1
ATOM 644 O O . ALA A 1 81 ? -12.987 -19.504 14.652 1.00 91.69 81 ALA A O 1
ATOM 645 N N . GLU A 1 82 ? -11.017 -18.431 14.429 1.00 94.00 82 GLU A N 1
ATOM 646 C CA . GLU A 1 82 ? -11.473 -17.394 13.502 1.00 94.00 82 GLU A CA 1
ATOM 647 C C . GLU A 1 82 ? -12.056 -18.041 12.241 1.00 94.00 82 GLU A C 1
ATOM 649 O O . GLU A 1 82 ? -13.245 -17.905 11.965 1.00 94.00 82 GLU A O 1
ATOM 654 N N . TYR A 1 83 ? -11.287 -18.885 11.551 1.00 93.50 83 TYR A N 1
ATOM 655 C CA . TYR A 1 83 ? -11.758 -19.545 10.335 1.00 93.50 83 TYR A CA 1
ATOM 656 C C . TYR A 1 83 ? -13.020 -20.392 10.559 1.00 93.50 83 TYR A C 1
ATOM 658 O O . TYR A 1 83 ? -13.973 -20.326 9.777 1.00 93.50 83 TYR A O 1
ATOM 666 N N . ALA A 1 84 ? -13.069 -21.153 11.656 1.00 89.62 84 ALA A N 1
ATOM 667 C CA . ALA A 1 84 ? -14.220 -21.979 12.005 1.00 89.62 84 ALA A CA 1
ATOM 668 C C . ALA A 1 84 ? -15.499 -21.166 12.268 1.00 89.62 84 ALA A C 1
ATOM 670 O O . ALA A 1 84 ? -16.603 -21.694 12.110 1.00 89.62 84 ALA A O 1
ATOM 671 N N . THR A 1 85 ? -15.367 -19.890 12.636 1.00 93.06 85 THR A N 1
ATOM 672 C CA . THR A 1 85 ? -16.473 -19.018 13.053 1.00 93.06 85 THR A CA 1
ATOM 673 C C . THR A 1 85 ? -16.815 -17.914 12.055 1.00 93.06 85 THR A C 1
ATOM 675 O O . THR A 1 85 ? -17.697 -17.114 12.341 1.00 93.06 85 THR A O 1
ATOM 678 N N . ASN A 1 86 ? -16.232 -17.918 10.851 1.00 91.56 86 ASN A N 1
ATOM 679 C CA . ASN A 1 86 ? -16.495 -16.926 9.791 1.00 91.56 86 ASN A CA 1
ATOM 680 C C . ASN A 1 86 ? -17.973 -16.788 9.373 1.00 91.56 86 ASN A C 1
ATOM 682 O O . ASN A 1 86 ? -18.360 -15.808 8.748 1.00 91.56 86 ASN A O 1
ATOM 686 N N . HIS A 1 87 ? -18.805 -17.781 9.687 1.00 89.25 87 HIS A N 1
ATOM 687 C CA . HIS A 1 87 ? -20.247 -17.765 9.436 1.00 89.25 87 HIS A CA 1
ATOM 688 C C . HIS A 1 87 ? -21.058 -17.100 10.573 1.00 89.25 87 HIS A C 1
ATOM 690 O O . HIS A 1 87 ? -22.289 -17.156 10.566 1.00 89.25 87 HIS A O 1
ATOM 696 N N . LYS A 1 88 ? -20.385 -16.522 11.576 1.00 92.00 88 LYS A N 1
ATOM 697 C CA . LYS A 1 88 ? -20.956 -15.846 12.753 1.00 92.00 88 LYS A CA 1
ATOM 698 C C . LYS A 1 88 ? -20.458 -14.404 12.835 1.00 92.00 88 LYS A C 1
ATOM 700 O O . LYS A 1 88 ? -19.491 -14.042 12.171 1.00 92.00 88 LYS A O 1
ATOM 705 N N . GLU A 1 89 ? -21.097 -13.579 13.664 1.00 94.44 89 GLU A N 1
ATOM 706 C CA . GLU A 1 89 ? -20.598 -12.227 13.940 1.00 94.44 89 GLU A CA 1
ATOM 707 C C . GLU A 1 89 ? -19.366 -12.315 14.852 1.00 94.44 89 GLU A C 1
ATOM 709 O O . GLU A 1 89 ? -19.457 -12.760 15.995 1.00 94.44 89 GLU A O 1
ATOM 714 N N . GLN A 1 90 ? -18.202 -11.924 14.333 1.00 96.62 90 GLN A N 1
ATOM 715 C CA . GLN A 1 90 ? -16.932 -11.983 15.054 1.00 96.62 90 GLN A CA 1
ATOM 716 C C . GLN A 1 90 ? -16.594 -10.630 15.674 1.00 96.62 90 GLN A C 1
ATOM 718 O O . GLN A 1 90 ? -16.633 -9.595 15.010 1.00 96.62 90 GLN A O 1
ATOM 723 N N . ILE A 1 91 ? -16.218 -10.656 16.950 1.00 97.31 91 ILE A N 1
ATOM 724 C CA . ILE A 1 91 ? -15.739 -9.497 17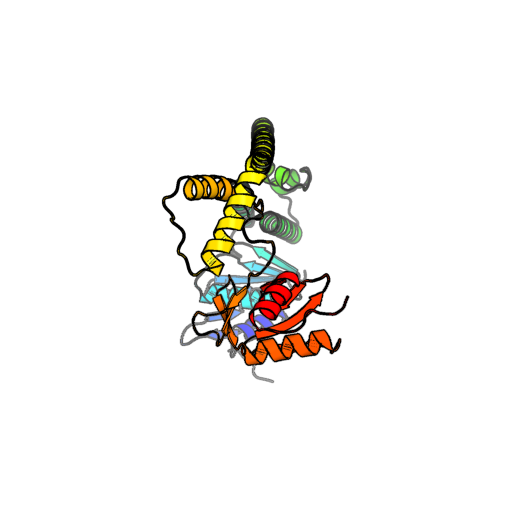.695 1.00 97.31 91 ILE A CA 1
ATOM 725 C C . ILE A 1 91 ? -14.376 -9.850 18.271 1.00 97.31 91 ILE A C 1
ATOM 727 O O . ILE A 1 91 ? -14.229 -10.779 19.064 1.00 97.31 91 ILE A O 1
ATOM 731 N N . PHE A 1 92 ? -13.369 -9.087 17.886 1.00 96.50 92 PHE A N 1
ATOM 732 C CA . PHE A 1 92 ? -11.996 -9.303 18.302 1.00 96.50 92 PHE A CA 1
ATOM 733 C C . PHE A 1 92 ? -11.736 -8.529 19.593 1.00 96.50 92 PHE A C 1
ATOM 735 O O . PHE A 1 92 ? -11.880 -7.314 19.623 1.00 96.50 92 PHE A O 1
ATOM 742 N N . ILE A 1 93 ? -11.373 -9.194 20.681 1.00 95.06 93 ILE A N 1
ATOM 743 C CA . ILE A 1 93 ? -11.054 -8.543 21.956 1.00 95.06 93 ILE A CA 1
ATOM 744 C C . ILE A 1 93 ? -9.634 -8.913 22.381 1.00 95.06 93 ILE A C 1
ATOM 746 O O . ILE A 1 93 ? -9.212 -10.023 22.091 1.00 95.06 93 ILE A O 1
ATOM 750 N N . PRO A 1 94 ? -8.883 -8.042 23.071 1.00 91.06 94 PRO A N 1
ATOM 751 C CA . PRO A 1 94 ? -7.536 -8.378 23.537 1.00 91.06 94 PRO A CA 1
ATOM 752 C C . PRO A 1 94 ? -7.506 -9.703 24.303 1.00 91.06 94 PRO A C 1
ATOM 754 O O . PRO A 1 94 ? -6.840 -10.659 23.893 1.00 91.06 94 PRO A O 1
ATOM 757 N N . ASN A 1 95 ? -8.334 -9.813 25.343 1.00 91.06 95 ASN A N 1
ATOM 758 C CA . ASN A 1 95 ? -8.317 -10.959 26.235 1.00 91.06 95 ASN A CA 1
ATOM 759 C C . ASN A 1 95 ? -9.712 -11.269 26.792 1.00 91.06 95 ASN A C 1
ATOM 761 O O . ASN A 1 95 ? -10.394 -10.402 27.333 1.00 91.06 95 ASN A O 1
ATOM 765 N N . ILE A 1 96 ? -10.132 -12.529 26.684 1.00 90.75 96 ILE A N 1
ATOM 766 C CA . ILE A 1 96 ? -11.463 -12.994 27.112 1.00 90.75 96 ILE A CA 1
ATOM 767 C C . ILE A 1 96 ? -11.620 -12.982 28.636 1.00 90.75 96 ILE A C 1
ATOM 769 O O . ILE A 1 96 ? -12.736 -12.913 29.143 1.00 90.75 96 ILE A O 1
ATOM 773 N N . GLU A 1 97 ? -10.516 -13.078 29.372 1.00 87.75 97 GLU A N 1
ATOM 774 C CA . GLU A 1 97 ? -10.514 -13.154 30.835 1.00 87.75 97 GLU A CA 1
ATOM 775 C C . GLU A 1 97 ? -10.350 -11.786 31.501 1.00 87.75 97 GLU A C 1
ATOM 777 O O . GLU A 1 97 ? -10.573 -11.660 32.703 1.00 87.75 97 GLU A O 1
ATOM 782 N N . GLU A 1 98 ? -9.994 -10.766 30.723 1.00 89.25 98 GLU A N 1
ATOM 783 C CA . GLU A 1 98 ? -9.859 -9.397 31.203 1.00 89.25 98 GLU A CA 1
ATOM 784 C C . GLU A 1 98 ? -11.208 -8.695 31.348 1.00 89.25 98 GLU A C 1
ATOM 786 O O . GLU A 1 98 ? -12.208 -9.028 30.705 1.00 89.25 98 GLU A O 1
ATOM 791 N N . SER A 1 99 ? -11.224 -7.653 32.179 1.00 92.19 99 SER A N 1
ATOM 792 C CA . SER A 1 99 ? -12.423 -6.838 32.347 1.00 92.19 99 SER A CA 1
ATOM 793 C C . SER A 1 99 ? -12.809 -6.130 31.042 1.00 92.19 99 SER A C 1
ATOM 795 O O . SER A 1 99 ? -11.974 -5.802 30.192 1.00 92.19 99 SER A O 1
ATOM 797 N N . THR A 1 100 ? -14.100 -5.837 30.885 1.00 92.88 100 THR A N 1
ATOM 798 C CA . THR A 1 100 ? -14.612 -5.036 29.763 1.00 92.88 100 THR A CA 1
ATOM 799 C C . THR A 1 100 ? -13.871 -3.705 29.626 1.00 92.88 100 THR A C 1
ATOM 801 O O . THR A 1 100 ? -13.521 -3.300 28.518 1.00 92.88 100 THR A O 1
ATOM 804 N N . GLU A 1 101 ? -13.603 -3.038 30.749 1.00 91.38 101 GLU A N 1
ATOM 805 C CA . GLU A 1 101 ? -12.879 -1.769 30.779 1.00 91.38 101 GLU A CA 1
ATOM 806 C C . GLU A 1 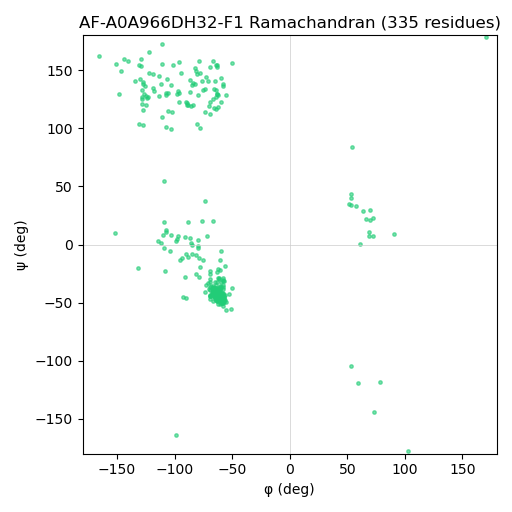101 ? -11.431 -1.927 30.299 1.00 91.38 101 GLU A C 1
ATOM 808 O O . GLU A 1 101 ? -10.976 -1.142 29.464 1.00 91.38 101 GLU A O 1
ATOM 813 N N . ALA A 1 102 ? -10.722 -2.961 30.761 1.00 91.12 102 ALA A N 1
ATOM 814 C CA . ALA A 1 102 ? -9.353 -3.239 30.334 1.00 91.12 102 ALA A CA 1
ATOM 815 C C . ALA A 1 102 ? -9.277 -3.500 28.822 1.00 91.12 102 ALA A C 1
ATOM 817 O O . ALA A 1 102 ? -8.452 -2.898 28.130 1.00 91.12 102 ALA A O 1
ATOM 818 N N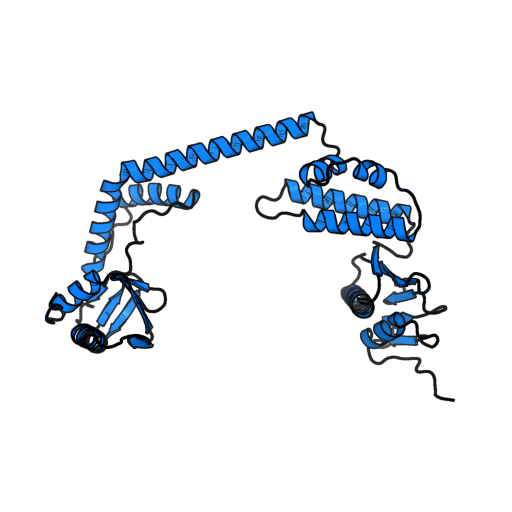 . ASN A 1 103 ? -10.197 -4.311 28.291 1.00 94.31 103 ASN A N 1
ATOM 819 C CA . ASN A 1 103 ? -10.291 -4.594 26.860 1.00 94.31 103 ASN A CA 1
ATOM 820 C C . ASN A 1 103 ? -10.548 -3.327 26.028 1.00 94.31 103 ASN A C 1
ATOM 822 O O . ASN A 1 103 ? -9.844 -3.069 25.051 1.00 94.31 103 ASN A O 1
ATOM 826 N N . LEU A 1 104 ? -11.510 -2.491 26.429 1.00 94.62 104 LEU A N 1
ATOM 827 C CA . LEU A 1 104 ? -11.820 -1.243 25.722 1.00 94.62 104 LEU A CA 1
ATOM 828 C C . LEU A 1 104 ? -10.672 -0.229 25.787 1.00 94.62 104 LEU A C 1
ATOM 830 O O . LEU A 1 104 ? -10.398 0.456 24.799 1.00 94.62 104 LEU A O 1
ATOM 834 N N . ASN A 1 105 ? -9.981 -0.137 26.925 1.00 91.06 105 ASN A N 1
ATOM 835 C CA . ASN A 1 105 ? -8.811 0.726 27.077 1.00 91.06 105 ASN A CA 1
ATOM 836 C C . ASN A 1 105 ? -7.646 0.261 26.199 1.00 91.06 105 ASN A C 1
ATOM 838 O O . ASN A 1 105 ? -6.963 1.092 25.596 1.00 91.06 105 ASN A O 1
ATOM 842 N N . HIS A 1 106 ? -7.443 -1.051 26.071 1.00 92.56 106 HIS A N 1
ATOM 843 C CA . HIS A 1 106 ? -6.455 -1.605 25.155 1.00 92.56 106 HIS A CA 1
ATOM 844 C C . HIS A 1 106 ? -6.803 -1.281 23.697 1.00 92.56 106 HIS A C 1
ATOM 846 O O . HIS A 1 106 ? -5.957 -0.744 22.989 1.00 92.56 106 HIS A O 1
ATOM 852 N N . MET A 1 107 ? -8.052 -1.496 23.266 1.00 94.88 107 MET A N 1
ATOM 853 C CA . MET A 1 107 ? -8.497 -1.128 21.913 1.00 94.88 107 MET A CA 1
ATOM 854 C C . MET A 1 107 ? -8.284 0.365 21.633 1.00 94.88 107 MET A C 1
ATOM 856 O O . MET A 1 107 ? -7.729 0.739 20.601 1.00 94.88 107 MET A O 1
ATOM 860 N N . LYS A 1 108 ? -8.656 1.236 22.583 1.00 94.31 108 LYS A N 1
ATOM 861 C CA . LYS A 1 108 ? -8.417 2.684 22.492 1.00 94.31 108 LYS A CA 1
ATOM 862 C C . LYS A 1 108 ? -6.926 3.001 22.332 1.00 94.31 108 LYS A C 1
ATOM 864 O O . LYS A 1 108 ? -6.559 3.855 21.524 1.00 94.31 108 LYS A O 1
ATOM 869 N N . LYS A 1 109 ? -6.063 2.312 23.082 1.00 92.31 109 LYS A N 1
ATOM 870 C CA . LYS A 1 109 ? -4.606 2.457 22.995 1.00 92.31 109 LYS A CA 1
ATOM 871 C C . LYS A 1 109 ? -4.060 1.975 21.649 1.00 92.31 109 LYS A C 1
ATOM 873 O O . LYS A 1 109 ? -3.178 2.629 21.099 1.00 92.31 109 LYS A O 1
ATOM 878 N N . GLU A 1 110 ? -4.570 0.881 21.094 1.00 94.19 110 GLU A N 1
ATOM 879 C CA . GLU A 1 110 ? -4.172 0.424 19.759 1.00 94.19 110 GLU A CA 1
ATOM 880 C C . GLU A 1 110 ? -4.560 1.432 18.677 1.00 94.19 110 GLU A C 1
ATOM 882 O O . GLU A 1 110 ? -3.722 1.773 17.840 1.00 94.19 110 GLU A O 1
ATOM 887 N N . ILE A 1 111 ? -5.775 1.987 18.741 1.00 95.44 111 ILE A N 1
ATOM 888 C CA . ILE A 1 111 ? -6.211 3.051 17.826 1.00 95.44 111 ILE A CA 1
ATOM 889 C C . ILE A 1 111 ? -5.262 4.252 17.919 1.00 95.44 111 ILE A C 1
ATOM 891 O O . ILE A 1 111 ? -4.787 4.743 16.895 1.00 95.44 111 ILE A O 1
ATOM 895 N N . PHE A 1 112 ? -4.910 4.678 19.136 1.00 92.62 112 PHE A N 1
ATOM 896 C CA . PHE A 1 112 ? -3.928 5.742 19.361 1.00 92.62 112 PHE A CA 1
ATOM 897 C C . PHE A 1 112 ? -2.565 5.430 18.717 1.00 92.62 112 PHE A C 1
ATOM 899 O O . PHE A 1 112 ? -1.978 6.283 18.051 1.00 92.62 112 PHE A O 1
ATOM 906 N N . VAL A 1 113 ? -2.064 4.199 18.859 1.00 92.06 113 VAL A N 1
ATOM 907 C CA . VAL A 1 113 ? -0.795 3.771 18.245 1.00 92.06 113 VAL A CA 1
ATOM 908 C C . VAL A 1 113 ? -0.867 3.829 16.718 1.00 92.06 113 VAL A C 1
ATOM 910 O O . VAL A 1 113 ? 0.078 4.300 16.079 1.00 92.06 113 VAL A O 1
ATOM 913 N N . TYR A 1 114 ? -1.966 3.378 16.112 1.00 95.19 114 TYR A N 1
ATOM 914 C CA . TYR A 1 114 ? -2.139 3.470 14.662 1.00 95.19 114 TYR A CA 1
ATOM 915 C C . TYR A 1 114 ? -2.309 4.914 14.182 1.00 95.19 114 TYR A C 1
ATOM 917 O O . TYR A 1 114 ? -1.726 5.262 13.157 1.00 95.19 114 TYR A O 1
ATOM 925 N N . ALA A 1 115 ? -2.982 5.779 14.944 1.00 93.00 115 ALA A N 1
ATOM 926 C CA . ALA A 1 115 ? -3.053 7.213 14.660 1.00 93.00 115 ALA A CA 1
ATOM 927 C C . ALA A 1 115 ? -1.653 7.857 14.649 1.00 93.00 115 ALA A C 1
ATOM 929 O O . ALA A 1 115 ? -1.299 8.574 13.712 1.00 93.00 115 ALA A O 1
ATOM 930 N N . GLN A 1 116 ? -0.793 7.524 15.621 1.00 89.12 116 GLN A N 1
ATOM 931 C CA . GLN A 1 116 ? 0.604 7.980 15.625 1.00 89.12 116 GLN A CA 1
ATOM 932 C C . GLN A 1 116 ? 1.405 7.456 14.426 1.00 89.12 116 GLN A C 1
ATOM 934 O O . GLN A 1 116 ? 2.223 8.187 13.861 1.00 89.12 116 GLN A O 1
ATOM 939 N N . LYS A 1 117 ? 1.208 6.187 14.043 1.00 91.44 117 LYS A N 1
ATOM 940 C CA . LYS A 1 117 ? 1.853 5.605 12.856 1.00 91.44 117 LYS A CA 1
ATOM 941 C C . LYS A 1 117 ? 1.396 6.301 11.580 1.00 91.44 117 LYS A C 1
ATOM 943 O O . LYS A 1 117 ? 2.240 6.556 10.728 1.00 91.44 117 LYS A O 1
ATOM 948 N N . HIS A 1 118 ? 0.112 6.637 11.479 1.00 91.81 118 HIS A N 1
ATOM 949 C CA . HIS A 1 118 ? -0.469 7.326 10.332 1.00 91.81 118 HIS A CA 1
ATOM 950 C C . HIS A 1 118 ? 0.219 8.665 10.070 1.00 91.81 118 HIS A C 1
ATOM 952 O O . HIS A 1 118 ? 0.706 8.885 8.968 1.00 91.81 118 HIS A O 1
ATOM 958 N N . ILE A 1 119 ? 0.364 9.507 11.098 1.00 86.06 119 ILE A N 1
ATOM 959 C CA . ILE A 1 119 ? 1.033 10.813 10.964 1.00 86.06 119 ILE A CA 1
ATOM 960 C C . ILE A 1 119 ? 2.502 10.667 10.552 1.00 86.06 119 ILE A C 1
ATOM 962 O O . ILE A 1 119 ? 3.031 11.472 9.789 1.00 86.06 119 ILE A O 1
ATOM 966 N N . LYS A 1 120 ? 3.194 9.656 11.085 1.00 85.56 120 LYS A N 1
ATOM 967 C CA . LYS A 1 120 ? 4.624 9.445 10.814 1.00 85.56 120 LYS A CA 1
ATOM 968 C C . LYS A 1 120 ? 4.885 8.815 9.445 1.00 85.56 120 LYS A C 1
ATOM 970 O O . LYS A 1 120 ? 6.020 8.854 8.964 1.00 85.56 120 LYS A O 1
ATOM 975 N N . ALA A 1 121 ? 3.882 8.188 8.842 1.00 86.25 121 ALA A N 1
ATOM 976 C CA . ALA A 1 121 ? 4.037 7.468 7.594 1.00 86.25 121 ALA A CA 1
ATOM 977 C C . ALA A 1 121 ? 4.141 8.432 6.409 1.00 86.25 121 ALA A C 1
ATOM 979 O O . ALA A 1 121 ? 3.353 9.357 6.267 1.00 86.25 121 ALA A O 1
ATOM 980 N N . ARG A 1 122 ? 5.123 8.196 5.533 1.00 78.50 122 ARG A N 1
ATOM 981 C CA . ARG A 1 122 ? 5.335 9.025 4.334 1.00 78.50 122 ARG A CA 1
ATOM 982 C C . ARG A 1 122 ? 4.581 8.522 3.104 1.00 78.50 122 ARG A C 1
ATOM 984 O O . ARG A 1 122 ? 4.278 9.309 2.221 1.00 78.50 122 ARG A O 1
ATOM 991 N N . THR A 1 123 ? 4.331 7.216 3.030 1.00 84.19 123 THR A N 1
ATOM 992 C CA . THR A 1 123 ? 3.801 6.547 1.827 1.00 84.19 123 THR A CA 1
ATOM 993 C C . THR A 1 123 ? 2.629 5.611 2.107 1.00 84.19 123 THR A C 1
ATOM 995 O O . THR A 1 123 ? 1.884 5.280 1.193 1.00 84.19 123 THR A O 1
ATOM 998 N N . ARG A 1 124 ? 2.454 5.165 3.356 1.00 88.62 124 ARG A N 1
ATOM 999 C CA . ARG A 1 124 ? 1.409 4.214 3.749 1.00 88.62 124 ARG A CA 1
ATOM 1000 C C . ARG A 1 124 ? 0.323 4.918 4.550 1.00 88.62 124 ARG A C 1
ATOM 1002 O O . ARG A 1 124 ? 0.627 5.562 5.547 1.00 88.62 124 ARG A O 1
ATOM 1009 N N . SER A 1 125 ? -0.931 4.706 4.165 1.00 91.19 125 SER A N 1
ATOM 1010 C CA . SER A 1 125 ? -2.086 5.056 4.991 1.00 91.19 125 SER A CA 1
ATOM 1011 C C . SER A 1 125 ? -2.379 3.931 5.985 1.00 91.19 125 SER A C 1
ATOM 1013 O O . SER A 1 125 ? -2.305 2.759 5.623 1.00 91.19 125 SER A O 1
ATOM 1015 N N . TYR A 1 126 ? -2.714 4.296 7.223 1.00 94.31 126 TYR A N 1
ATOM 1016 C CA . TYR A 1 126 ? -3.208 3.376 8.260 1.00 94.31 126 TYR A CA 1
ATOM 1017 C C . TYR A 1 126 ? -4.703 3.595 8.566 1.00 94.31 126 TYR A C 1
ATOM 1019 O O . TYR A 1 126 ? -5.180 3.283 9.654 1.00 94.31 126 TYR A O 1
ATOM 1027 N N . SER A 1 127 ? -5.433 4.240 7.650 1.00 94.00 127 SER A N 1
ATOM 1028 C CA . SER A 1 127 ? -6.854 4.583 7.822 1.00 94.00 127 SER A CA 1
ATOM 1029 C C . SER A 1 127 ? -7.722 3.339 8.021 1.00 94.00 127 SER A C 1
ATOM 1031 O O . SER A 1 127 ? -8.519 3.291 8.955 1.00 94.00 127 SER A O 1
ATOM 1033 N N . ASN A 1 128 ? -7.517 2.311 7.198 1.00 94.94 128 ASN A N 1
ATOM 1034 C CA . ASN A 1 128 ? -8.266 1.058 7.264 1.00 94.94 128 ASN A CA 1
ATOM 1035 C C . ASN A 1 128 ? -8.085 0.351 8.612 1.00 94.94 128 ASN A C 1
ATOM 1037 O O . ASN A 1 128 ? -9.067 -0.085 9.205 1.00 94.94 128 ASN A O 1
ATOM 1041 N N . GLU A 1 129 ? -6.856 0.277 9.126 1.00 96.00 129 GLU A N 1
ATOM 1042 C CA . GLU A 1 129 ? -6.565 -0.327 10.428 1.00 96.00 129 GLU A CA 1
ATOM 1043 C C . GLU A 1 129 ? -7.239 0.446 11.571 1.00 96.00 129 GLU A C 1
ATOM 1045 O O . GLU A 1 129 ? -7.821 -0.159 12.470 1.00 96.00 129 GLU A O 1
ATOM 1050 N N . ILE A 1 130 ? -7.218 1.782 11.513 1.00 96.44 130 ILE A N 1
ATOM 1051 C CA . ILE A 1 130 ? -7.880 2.648 12.498 1.00 96.44 130 ILE A CA 1
ATOM 1052 C C . ILE A 1 130 ? -9.395 2.414 12.488 1.00 96.44 130 ILE A C 1
ATOM 1054 O O . ILE A 1 130 ? -9.985 2.152 13.538 1.00 96.44 130 ILE A O 1
ATOM 1058 N N . PHE A 1 131 ? -10.030 2.467 11.315 1.00 96.44 131 PHE A N 1
ATOM 1059 C CA . PHE A 1 131 ? -11.477 2.279 11.207 1.00 96.44 131 PHE A CA 1
ATOM 1060 C C . PHE A 1 131 ? -11.912 0.854 11.555 1.00 96.44 131 PHE A C 1
ATOM 1062 O O . PHE A 1 131 ? -12.947 0.686 12.199 1.00 96.44 131 PHE A O 1
ATOM 1069 N N . ALA A 1 132 ? -11.120 -0.165 11.209 1.00 96.12 132 ALA A N 1
ATOM 1070 C CA . ALA A 1 132 ? -11.385 -1.545 11.605 1.00 96.12 132 ALA A CA 1
ATOM 1071 C C . ALA A 1 132 ? -11.402 -1.698 13.134 1.00 96.12 132 ALA A C 1
ATOM 1073 O O . ALA A 1 132 ? -12.357 -2.247 13.682 1.00 96.12 132 ALA A O 1
ATOM 1074 N N . LEU A 1 133 ? -10.408 -1.138 13.835 1.00 96.06 133 LEU A N 1
ATOM 1075 C CA . LEU A 1 133 ? -10.354 -1.159 15.301 1.00 96.06 133 LEU A CA 1
ATOM 1076 C C . LEU A 1 133 ? -11.531 -0.409 15.940 1.00 96.06 133 LEU A C 1
ATOM 1078 O O . LEU A 1 133 ? -12.125 -0.899 16.901 1.00 96.06 133 LEU A O 1
ATOM 1082 N N . ILE A 1 134 ? -11.907 0.755 15.395 1.00 96.94 134 ILE A N 1
ATOM 1083 C CA . ILE A 1 134 ? -13.063 1.530 15.873 1.00 96.94 134 ILE A CA 1
ATOM 1084 C C . ILE A 1 134 ? -14.361 0.740 15.691 1.00 96.94 134 ILE A C 1
ATOM 1086 O O . ILE A 1 134 ? -15.160 0.649 16.624 1.00 96.94 134 ILE A O 1
ATOM 1090 N N . ASN A 1 135 ? -14.583 0.164 14.509 1.00 96.19 135 ASN A N 1
ATOM 1091 C CA . ASN A 1 135 ? -15.792 -0.603 14.212 1.00 96.19 135 ASN A CA 1
ATOM 1092 C C . ASN A 1 135 ? -15.892 -1.850 15.088 1.00 96.19 135 ASN A C 1
ATOM 1094 O O . ASN A 1 135 ? -16.963 -2.154 15.608 1.00 96.19 135 ASN A O 1
ATOM 1098 N N . ASN A 1 136 ? -14.767 -2.516 15.324 1.00 97.06 136 ASN A N 1
ATOM 1099 C CA . ASN A 1 136 ? -14.693 -3.653 16.222 1.00 97.06 136 ASN A CA 1
ATOM 1100 C C . ASN A 1 136 ? -14.997 -3.262 17.687 1.00 97.06 136 ASN A C 1
ATOM 1102 O O . ASN A 1 136 ? -15.785 -3.932 18.355 1.00 97.06 136 ASN A O 1
ATOM 1106 N N . ALA A 1 137 ? -14.481 -2.126 18.173 1.00 96.81 137 ALA A N 1
ATOM 1107 C CA . ALA A 1 137 ? -14.835 -1.603 19.496 1.00 96.81 137 ALA A CA 1
ATOM 1108 C C . ALA A 1 137 ? -16.331 -1.238 19.603 1.00 96.81 137 ALA A C 1
ATOM 1110 O O . ALA A 1 137 ? -16.969 -1.528 20.617 1.00 96.81 137 ALA A O 1
ATOM 1111 N N . LYS A 1 138 ? -16.916 -0.648 18.548 1.00 96.31 138 LYS A N 1
ATOM 1112 C CA . LYS A 1 138 ? -18.364 -0.376 18.462 1.00 96.31 138 LYS A CA 1
ATOM 1113 C C . LYS A 1 138 ? -19.183 -1.670 18.517 1.00 96.31 138 LYS A C 1
ATOM 1115 O O . LYS A 1 138 ? -20.162 -1.726 19.260 1.00 96.31 138 LYS A O 1
ATOM 1120 N N . ALA A 1 139 ? -18.773 -2.707 17.784 1.00 96.75 139 ALA A N 1
ATOM 1121 C CA . ALA A 1 139 ? -19.419 -4.019 17.810 1.00 96.75 139 ALA A CA 1
ATOM 1122 C C . ALA A 1 139 ? -19.377 -4.635 19.216 1.00 96.75 139 ALA A C 1
ATOM 1124 O O . ALA A 1 139 ? -20.402 -5.093 19.719 1.00 96.75 139 ALA A O 1
ATOM 1125 N N . TYR A 1 140 ? -18.233 -4.547 19.903 1.00 96.94 140 TYR A N 1
ATOM 1126 C CA . TYR A 1 140 ? -18.090 -5.064 21.263 1.00 96.94 140 TYR A CA 1
ATOM 1127 C C . TYR A 1 140 ? -19.013 -4.365 22.271 1.00 96.94 140 TYR A C 1
ATOM 1129 O O . TYR A 1 1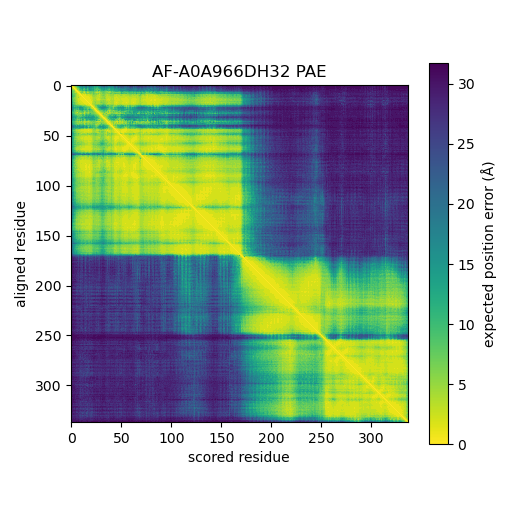40 ? -19.719 -5.013 23.045 1.00 96.94 140 TYR A O 1
ATOM 1137 N N . VAL A 1 141 ? -19.077 -3.033 22.219 1.00 96.69 141 VAL A N 1
ATOM 1138 C CA . VAL A 1 141 ? -19.965 -2.234 23.076 1.00 96.69 141 VAL A CA 1
ATOM 1139 C C . VAL A 1 141 ? -21.441 -2.515 22.792 1.00 96.69 141 VAL A C 1
ATOM 1141 O O . VAL A 1 141 ? -22.234 -2.614 23.731 1.00 96.69 141 VAL A O 1
ATOM 1144 N N . LYS A 1 142 ? -21.801 -2.707 21.517 1.00 96.00 142 LYS A N 1
ATOM 1145 C CA . LYS A 1 142 ? -23.147 -3.115 21.095 1.00 96.00 142 LYS A CA 1
ATOM 1146 C C . LYS A 1 142 ? -23.509 -4.501 21.637 1.00 96.00 142 LYS A C 1
ATOM 1148 O O . LYS A 1 142 ? -24.591 -4.659 22.193 1.00 96.00 142 LYS A O 1
ATOM 1153 N N . TYR A 1 143 ? -22.607 -5.477 21.531 1.00 95.62 143 TYR A N 1
ATOM 1154 C CA . TYR A 1 143 ? -22.805 -6.841 22.038 1.00 95.62 143 TYR A CA 1
ATOM 1155 C C . TYR A 1 143 ? -23.069 -6.883 23.552 1.00 95.62 143 TYR A C 1
ATOM 1157 O O . TYR A 1 143 ? -23.950 -7.619 24.017 1.00 95.62 143 TYR A O 1
ATOM 1165 N N . LEU A 1 144 ? -22.330 -6.069 24.311 1.00 94.69 144 LEU A N 1
ATOM 1166 C CA . LEU A 1 144 ? -22.490 -5.931 25.760 1.00 94.69 144 LEU A CA 1
ATOM 1167 C C . LEU A 1 144 ? -23.678 -5.046 26.161 1.00 94.69 144 LEU A C 1
ATOM 1169 O O . LEU A 1 144 ? -24.040 -5.022 27.334 1.00 94.69 144 LEU A O 1
ATOM 1173 N N . ASN A 1 145 ? -24.276 -4.321 25.210 1.00 95.38 145 ASN A N 1
ATOM 1174 C CA . ASN A 1 145 ? -25.320 -3.326 25.449 1.00 95.38 145 ASN A CA 1
ATOM 1175 C C . ASN A 1 145 ? -24.914 -2.275 26.504 1.00 95.38 145 ASN A C 1
ATOM 1177 O O . ASN A 1 145 ? -25.686 -1.913 27.394 1.00 95.38 145 ASN A O 1
ATOM 1181 N N . ILE A 1 146 ? -23.672 -1.794 26.415 1.00 95.31 146 ILE A N 1
ATOM 1182 C CA . ILE A 1 146 ? -23.134 -0.757 27.304 1.00 95.31 146 ILE A CA 1
ATOM 1183 C C . ILE A 1 146 ? -22.910 0.549 26.547 1.00 95.31 146 ILE A C 1
ATOM 1185 O O . ILE A 1 146 ? -23.035 0.634 25.329 1.00 95.31 146 ILE A O 1
ATOM 1189 N N . LYS A 1 147 ? -22.577 1.602 27.287 1.00 92.88 147 LYS A N 1
ATOM 1190 C CA . LYS A 1 147 ? -22.307 2.930 26.745 1.00 92.88 147 LYS A CA 1
ATOM 1191 C C . LYS A 1 147 ? -20.931 3.388 27.207 1.00 92.88 147 LYS A C 1
ATOM 1193 O O . LYS A 1 147 ? -20.671 3.403 28.403 1.00 92.88 147 LYS A O 1
ATOM 1198 N N . VAL A 1 148 ? -20.085 3.806 26.268 1.00 92.75 148 VAL A N 1
ATOM 1199 C CA . VAL A 1 148 ? -18.688 4.177 26.540 1.00 92.75 148 VAL A CA 1
ATOM 1200 C C . VAL A 1 148 ? -18.431 5.604 26.075 1.00 92.75 148 VAL A C 1
ATOM 1202 O O . VAL A 1 148 ? -18.703 5.945 24.926 1.00 92.75 148 VAL A O 1
ATOM 1205 N N . ASP A 1 149 ? -17.909 6.448 26.961 1.00 90.50 149 ASP A N 1
ATOM 1206 C CA . ASP A 1 149 ? -17.888 7.898 26.737 1.00 90.50 149 ASP A CA 1
ATOM 1207 C C . ASP A 1 149 ? -16.996 8.333 25.576 1.00 90.50 149 ASP A C 1
ATOM 1209 O O . ASP A 1 149 ? -17.386 9.212 24.811 1.00 90.50 149 ASP A O 1
ATOM 1213 N N . TRP A 1 150 ? -15.845 7.685 25.372 1.00 90.38 150 TRP A N 1
ATOM 1214 C CA . TRP A 1 150 ? -14.982 8.025 24.238 1.00 90.38 150 TRP A CA 1
ATOM 1215 C C . TRP A 1 150 ? -15.600 7.625 22.890 1.00 90.38 150 TRP A C 1
ATOM 1217 O O . TRP A 1 150 ? -15.375 8.318 21.905 1.00 90.38 150 TRP A O 1
ATOM 1227 N N . LEU A 1 151 ? -16.424 6.572 22.840 1.00 93.00 151 LEU A N 1
ATOM 1228 C CA . LEU A 1 151 ? -17.161 6.208 21.626 1.00 93.00 151 LEU A CA 1
ATOM 1229 C C . LEU A 1 151 ? -18.318 7.177 21.359 1.00 93.00 151 LEU A C 1
ATOM 1231 O O . LEU A 1 151 ? -18.474 7.617 20.226 1.00 93.00 151 LEU A O 1
ATOM 1235 N N . LYS A 1 152 ? -19.060 7.596 22.394 1.00 92.19 152 LYS A N 1
ATOM 1236 C CA . LYS A 1 152 ? -20.087 8.650 22.260 1.00 92.19 152 LYS A CA 1
ATOM 1237 C C . LYS A 1 152 ? -19.496 9.981 21.801 1.00 92.19 152 LYS A C 1
ATOM 1239 O O . LYS A 1 152 ? -20.126 10.726 21.060 1.00 92.19 152 LYS A O 1
ATOM 1244 N N . ALA A 1 153 ? -18.311 10.328 22.304 1.00 88.00 153 ALA A N 1
ATOM 1245 C CA . ALA A 1 153 ? -17.621 11.540 21.889 1.00 88.00 153 ALA A CA 1
ATOM 1246 C C . ALA A 1 153 ? -17.180 11.433 20.422 1.00 88.00 153 ALA A C 1
ATOM 1248 O O . ALA A 1 153 ? -17.369 12.385 19.670 1.00 88.00 153 ALA A O 1
ATOM 1249 N N . LEU A 1 154 ? -16.686 10.261 20.008 1.00 90.56 154 LEU A N 1
ATOM 1250 C CA . LEU A 1 154 ? -16.290 9.979 18.629 1.00 90.56 154 LEU A CA 1
ATOM 1251 C C . LEU A 1 154 ? -17.465 10.047 17.638 1.00 90.56 154 LEU A C 1
ATOM 1253 O O . LEU A 1 154 ? -17.262 10.477 16.513 1.00 90.56 154 LEU A O 1
ATOM 1257 N N . GLU A 1 155 ? -18.693 9.693 18.032 1.00 89.31 155 GLU A N 1
ATOM 1258 C CA . GLU A 1 155 ? -19.893 9.831 17.176 1.00 89.31 155 GLU A CA 1
ATOM 1259 C C . GLU A 1 155 ? -20.186 11.277 16.747 1.00 89.31 155 GLU A C 1
ATOM 1261 O O . GLU A 1 155 ? -20.879 11.499 15.758 1.00 89.31 155 GLU A O 1
ATOM 1266 N N . LYS A 1 156 ? -19.673 12.266 17.489 1.00 89.12 156 LYS A N 1
ATOM 1267 C CA . LYS A 1 156 ? -19.803 13.693 17.159 1.00 89.12 156 LYS A CA 1
ATOM 1268 C C . LYS A 1 156 ? -18.681 14.196 16.253 1.00 89.12 156 LYS A C 1
ATOM 1270 O O . LYS A 1 156 ? -18.737 15.335 15.796 1.00 89.12 156 LYS A O 1
ATOM 1275 N N . VAL A 1 157 ? -17.644 13.389 16.058 1.00 87.06 157 VAL A N 1
ATOM 1276 C CA . VAL A 1 157 ? -16.504 13.711 15.205 1.00 87.06 157 VAL A CA 1
ATOM 1277 C C . VAL A 1 157 ? -16.893 13.382 13.769 1.00 87.06 157 VAL A C 1
ATOM 1279 O O . VAL A 1 157 ? -17.516 12.355 13.502 1.00 87.06 157 VAL A O 1
ATOM 1282 N N . ASN A 1 158 ? -16.533 14.257 12.835 1.00 82.38 158 ASN A N 1
ATOM 1283 C CA . ASN A 1 158 ? -16.662 13.957 11.418 1.00 82.38 158 ASN A CA 1
ATOM 1284 C C . ASN A 1 158 ? -15.860 12.685 11.096 1.00 82.38 158 ASN A C 1
ATOM 1286 O O . ASN A 1 158 ? -14.739 12.514 11.564 1.00 82.38 158 ASN A O 1
ATOM 1290 N N . HIS A 1 159 ? -16.420 11.778 10.300 1.00 85.31 159 HIS A N 1
ATOM 1291 C CA . HIS A 1 159 ? -15.787 10.489 10.002 1.00 85.31 159 HIS A CA 1
ATOM 1292 C C . HIS A 1 159 ? -14.622 10.594 8.996 1.00 85.31 159 HIS A C 1
ATOM 1294 O O . HIS A 1 159 ? -14.242 9.593 8.389 1.00 85.31 159 HIS A O 1
ATOM 1300 N N . ASP A 1 160 ? -14.050 11.787 8.825 1.00 91.06 160 ASP A N 1
ATOM 1301 C CA . ASP A 1 160 ? -12.786 11.976 8.129 1.00 91.06 160 ASP A CA 1
ATOM 1302 C C . ASP A 1 160 ? -11.617 11.477 8.993 1.00 91.06 160 ASP A C 1
ATOM 1304 O O . ASP A 1 160 ? -11.623 11.582 10.223 1.00 91.06 160 ASP A O 1
ATOM 1308 N N . ILE A 1 161 ? -10.605 10.898 8.346 1.00 89.56 161 ILE A N 1
ATOM 1309 C CA . ILE A 1 161 ? -9.487 10.280 9.057 1.00 89.56 161 ILE A CA 1
ATOM 1310 C C . ILE A 1 161 ? -8.668 11.297 9.860 1.00 89.56 161 ILE A C 1
ATOM 1312 O O . ILE A 1 161 ? -8.207 10.958 10.952 1.00 89.56 161 ILE A O 1
ATOM 1316 N N . ASP A 1 162 ? -8.517 12.532 9.377 1.00 87.88 162 ASP A N 1
ATOM 1317 C CA . ASP A 1 162 ? -7.727 13.561 10.055 1.00 87.88 162 ASP A CA 1
ATOM 1318 C C . ASP A 1 162 ? -8.420 14.003 11.357 1.00 87.88 162 ASP A C 1
ATOM 1320 O O . ASP A 1 162 ? -7.772 14.147 12.400 1.00 87.88 162 ASP A O 1
ATOM 1324 N N . ASP A 1 163 ? -9.751 14.119 11.336 1.00 87.94 163 ASP A N 1
ATOM 1325 C CA . ASP A 1 163 ? -10.565 14.455 12.509 1.00 87.94 163 ASP A CA 1
ATOM 1326 C C . ASP A 1 163 ? -10.545 13.336 13.561 1.00 87.94 163 ASP A C 1
ATOM 1328 O O . ASP A 1 163 ? -10.373 13.591 14.760 1.00 87.94 163 ASP A O 1
ATOM 1332 N N . VAL A 1 164 ? -10.647 12.080 13.117 1.00 90.94 164 VAL A N 1
ATOM 1333 C CA . VAL A 1 164 ? -10.525 10.901 13.986 1.00 90.94 164 VAL A CA 1
ATOM 1334 C C . VAL A 1 164 ? -9.138 10.843 14.627 1.00 90.94 164 VAL A C 1
ATOM 1336 O O . VAL A 1 164 ? -9.023 10.647 15.838 1.00 90.94 164 VAL A O 1
ATOM 1339 N N . ILE A 1 165 ? -8.072 11.047 13.848 1.00 90.56 165 ILE A N 1
ATOM 1340 C CA . ILE A 1 165 ? -6.698 11.080 14.364 1.00 90.56 165 ILE A CA 1
ATOM 1341 C C . ILE A 1 165 ? -6.554 12.170 15.424 1.00 90.56 165 ILE A C 1
ATOM 1343 O O . ILE A 1 165 ? -6.020 11.906 16.505 1.00 90.56 165 ILE A O 1
ATOM 1347 N N . ALA A 1 166 ? -7.054 13.375 15.154 1.00 87.31 166 ALA A N 1
ATOM 1348 C CA . ALA A 1 166 ? -6.972 14.473 16.103 1.00 87.31 166 ALA A CA 1
ATOM 1349 C C . ALA A 1 166 ? -7.715 14.176 17.412 1.00 87.31 166 ALA A C 1
ATOM 1351 O O . ALA A 1 166 ? -7.177 14.458 18.484 1.00 87.31 166 ALA A O 1
ATOM 1352 N N . PHE A 1 167 ? -8.896 13.549 17.338 1.00 89.81 167 PHE A N 1
ATOM 1353 C CA . PHE A 1 167 ? -9.645 13.104 18.515 1.00 89.81 167 PHE A CA 1
ATOM 1354 C C . PHE A 1 167 ? -8.819 12.160 19.398 1.00 89.81 167 PHE A C 1
ATOM 1356 O O . PHE A 1 167 ? -8.720 12.373 20.607 1.00 89.81 167 PHE A O 1
ATOM 1363 N N . PHE A 1 168 ? -8.198 11.129 18.814 1.00 88.69 168 PHE A N 1
ATOM 1364 C CA . PHE A 1 168 ? -7.433 10.151 19.595 1.00 88.69 168 PHE A CA 1
ATOM 1365 C C . PHE A 1 168 ? -6.114 10.708 20.121 1.00 88.69 168 PHE A C 1
ATOM 1367 O O . PHE A 1 168 ? -5.705 10.347 21.223 1.00 88.69 168 PHE A O 1
ATOM 1374 N N . LEU A 1 169 ? -5.450 11.579 19.363 1.00 86.44 169 LEU A N 1
ATOM 1375 C CA . LEU A 1 169 ? -4.179 12.173 19.769 1.00 86.44 169 LEU A CA 1
ATOM 1376 C C .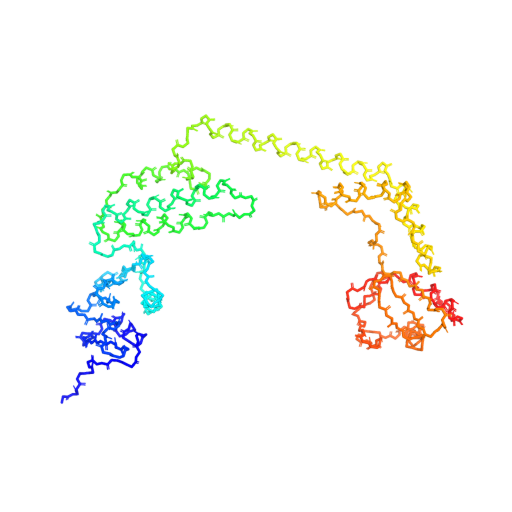 LEU A 1 169 ? -4.336 13.367 20.718 1.00 86.44 169 LEU A C 1
ATOM 1378 O O . LEU A 1 169 ? -3.335 13.824 21.264 1.00 86.44 169 LEU A O 1
ATOM 1382 N N . GLY A 1 170 ? -5.561 13.861 20.922 1.00 79.75 170 GLY A N 1
ATOM 1383 C CA . GLY A 1 170 ? -5.814 15.055 21.725 1.00 79.75 170 GLY A CA 1
ATOM 1384 C C . GLY A 1 170 ? -5.186 16.313 21.124 1.00 79.75 170 GLY A C 1
ATOM 1385 O O . GLY A 1 170 ? -4.812 17.211 21.874 1.00 79.75 170 GLY A O 1
ATOM 1386 N N . LEU A 1 171 ? -5.030 16.363 19.794 1.00 64.00 171 LEU A N 1
ATOM 1387 C CA . LEU A 1 171 ? -4.437 17.517 19.116 1.00 64.00 171 LEU A CA 1
ATOM 1388 C C . LEU A 1 171 ? -5.360 18.725 19.265 1.00 64.00 171 LEU A C 1
ATOM 1390 O O . LEU A 1 171 ? -6.539 18.669 18.903 1.00 64.00 171 LEU A O 1
ATOM 1394 N N . SER A 1 172 ? -4.811 19.823 19.779 1.00 59.34 172 SER A N 1
ATOM 1395 C CA . SER A 1 172 ? -5.518 21.101 19.828 1.00 59.34 172 SER A CA 1
ATOM 1396 C C . SER A 1 172 ? -5.834 21.609 18.416 1.00 59.34 172 SER A C 1
ATOM 1398 O O . SER A 1 172 ? -5.135 21.305 17.444 1.00 59.34 172 SER A O 1
ATOM 1400 N N . GLU A 1 173 ? -6.876 22.434 18.290 1.00 58.84 173 GLU A N 1
ATOM 1401 C CA . GLU A 1 173 ? -7.244 23.066 17.014 1.00 58.84 173 GLU A CA 1
ATOM 1402 C C . GLU A 1 173 ? -6.079 23.898 16.434 1.00 58.84 173 GLU A C 1
ATOM 1404 O O . GLU A 1 173 ? -5.867 23.951 15.223 1.00 58.84 173 GLU A O 1
ATOM 1409 N N . GLU A 1 174 ? -5.240 24.474 17.300 1.00 56.12 174 GLU A N 1
ATOM 1410 C CA . GLU A 1 174 ? -4.030 25.208 16.917 1.00 56.12 174 GLU A CA 1
ATOM 1411 C C . GLU A 1 174 ? -2.962 24.307 16.276 1.00 56.12 174 GLU A C 1
ATOM 1413 O O . GLU A 1 174 ? -2.333 24.693 15.284 1.00 56.12 174 GLU A O 1
ATOM 1418 N N . GLU A 1 175 ? -2.770 23.090 16.792 1.00 58.28 175 GLU A N 1
ATOM 1419 C CA . GLU A 1 175 ? -1.838 22.107 16.227 1.00 58.28 175 GLU A CA 1
ATOM 1420 C C . GLU A 1 175 ? -2.326 21.573 14.878 1.00 58.28 175 GLU A C 1
ATOM 1422 O O . GLU A 1 175 ? -1.508 21.422 13.964 1.00 58.28 175 GLU A O 1
ATOM 1427 N N . LYS A 1 176 ? -3.645 21.386 14.705 1.00 58.81 176 LYS A N 1
ATOM 1428 C CA . LYS A 1 176 ? -4.247 21.063 13.399 1.00 58.81 176 LYS A CA 1
ATOM 1429 C C . LYS A 1 176 ? -3.956 22.156 12.375 1.00 58.81 176 LYS A C 1
ATOM 1431 O O . LYS A 1 176 ? -3.424 21.881 11.301 1.00 58.81 176 LYS A O 1
ATOM 1436 N N . ILE A 1 177 ? -4.224 23.414 12.734 1.00 66.81 177 ILE A N 1
ATOM 1437 C CA . ILE A 1 177 ? -3.974 24.573 11.867 1.00 66.81 177 ILE A CA 1
ATOM 1438 C C . ILE A 1 177 ? -2.481 24.688 11.526 1.00 66.81 177 ILE A C 1
ATOM 1440 O O . ILE A 1 177 ? -2.128 25.027 10.394 1.00 66.81 177 ILE A O 1
ATOM 1444 N N . LYS A 1 178 ? -1.582 24.399 12.475 1.00 70.44 178 LYS A N 1
ATOM 1445 C CA . LYS A 1 178 ? -0.130 24.435 12.253 1.00 70.44 178 LYS A CA 1
ATOM 1446 C C . LYS A 1 178 ? 0.343 23.319 11.317 1.00 70.44 178 LYS A C 1
ATOM 1448 O O . LYS A 1 178 ? 1.134 23.602 10.415 1.00 70.44 178 LYS A O 1
ATOM 1453 N N . ALA A 1 179 ? -0.144 22.091 11.495 1.00 66.44 179 ALA A N 1
ATOM 1454 C CA . ALA A 1 179 ? 0.183 20.953 10.635 1.00 66.44 179 ALA A CA 1
ATOM 1455 C C . ALA A 1 179 ? -0.344 21.153 9.203 1.00 66.44 179 ALA A C 1
ATOM 1457 O O . ALA A 1 179 ? 0.407 21.000 8.240 1.00 66.44 179 ALA A O 1
ATOM 1458 N N . GLU A 1 180 ? -1.590 21.607 9.064 1.00 75.06 180 GLU A N 1
ATOM 1459 C CA . GLU A 1 180 ? -2.233 21.953 7.790 1.00 75.06 180 GLU A CA 1
ATOM 1460 C C . GLU A 1 180 ? -1.466 23.069 7.054 1.00 75.06 180 GLU A C 1
ATOM 1462 O O . GLU A 1 180 ? -1.160 22.954 5.863 1.00 75.06 180 GLU A O 1
ATOM 1467 N N . LYS A 1 181 ? -1.080 24.141 7.767 1.00 75.19 181 LYS A N 1
ATOM 1468 C CA . LYS A 1 181 ? -0.251 25.228 7.212 1.00 75.19 181 LYS A CA 1
ATOM 1469 C C . LYS A 1 181 ? 1.124 24.728 6.767 1.00 75.19 181 LYS A C 1
ATOM 1471 O O . LYS A 1 181 ? 1.599 25.146 5.711 1.00 75.19 181 LYS A O 1
ATOM 1476 N N . ALA A 1 182 ? 1.757 23.841 7.537 1.00 74.31 182 ALA A N 1
ATOM 1477 C CA . ALA A 1 182 ? 3.043 23.249 7.178 1.00 74.31 182 ALA A CA 1
ATOM 1478 C C . ALA A 1 182 ? 2.931 22.354 5.932 1.00 74.31 182 ALA A C 1
ATOM 1480 O O . ALA A 1 182 ? 3.761 22.479 5.033 1.00 74.31 182 ALA A O 1
ATOM 1481 N N . ARG A 1 183 ? 1.874 21.533 5.828 1.00 79.44 183 ARG A N 1
ATOM 1482 C CA . ARG A 1 183 ? 1.591 20.695 4.651 1.00 79.44 183 ARG A CA 1
ATOM 1483 C C . ARG A 1 183 ? 1.393 21.546 3.400 1.00 79.44 183 ARG A C 1
ATOM 1485 O O . ARG A 1 183 ? 2.094 21.345 2.415 1.00 79.44 183 ARG A O 1
ATOM 1492 N N . LYS A 1 184 ? 0.527 22.563 3.468 1.00 83.75 184 LYS A N 1
ATOM 1493 C CA . LYS A 1 184 ? 0.293 23.502 2.355 1.00 83.75 184 LYS A CA 1
ATOM 1494 C C . LYS A 1 184 ? 1.556 24.262 1.953 1.00 83.75 184 LYS A C 1
ATOM 1496 O O . LYS A 1 184 ? 1.756 24.540 0.774 1.00 83.75 184 LYS A O 1
ATOM 1501 N N . LYS A 1 185 ? 2.419 24.614 2.912 1.00 89.44 185 LYS A N 1
ATOM 1502 C CA . LYS A 1 185 ? 3.714 25.241 2.619 1.00 89.44 185 LYS A CA 1
ATOM 1503 C C . LYS A 1 185 ? 4.645 24.272 1.883 1.00 89.44 185 LYS A C 1
ATOM 1505 O O . LYS A 1 185 ? 5.168 24.644 0.839 1.00 89.44 185 LYS A O 1
ATOM 1510 N N . ALA A 1 186 ? 4.792 23.044 2.380 1.00 83.62 186 ALA A N 1
ATOM 1511 C CA . ALA A 1 186 ? 5.627 22.016 1.761 1.00 83.62 186 ALA A CA 1
ATOM 1512 C C . ALA A 1 186 ? 5.144 21.649 0.349 1.00 83.62 186 ALA A C 1
ATOM 1514 O O . ALA A 1 186 ? 5.951 21.511 -0.563 1.00 83.62 186 ALA A O 1
ATOM 1515 N N . GLU A 1 187 ? 3.830 21.558 0.140 1.00 85.75 187 GLU A N 1
ATOM 1516 C CA . GLU A 1 187 ? 3.234 21.304 -1.174 1.00 85.75 187 GLU A CA 1
ATOM 1517 C C . GLU A 1 187 ? 3.521 22.443 -2.161 1.00 85.75 187 GLU A C 1
ATOM 1519 O O . GLU A 1 187 ? 3.931 22.197 -3.294 1.00 85.75 187 GLU A O 1
ATOM 1524 N N . ARG A 1 188 ? 3.393 23.704 -1.722 1.00 91.38 188 ARG A N 1
ATOM 1525 C CA . ARG A 1 188 ? 3.757 24.876 -2.537 1.00 91.38 188 ARG A CA 1
ATOM 1526 C C . ARG A 1 188 ? 5.244 24.903 -2.878 1.00 91.38 188 ARG A C 1
ATOM 1528 O O . ARG A 1 188 ? 5.598 25.235 -4.006 1.00 91.38 188 ARG A O 1
ATOM 1535 N N . GLU A 1 189 ? 6.107 24.566 -1.923 1.00 91.62 189 GLU A N 1
ATOM 1536 C CA . GLU A 1 189 ? 7.554 24.473 -2.138 1.00 91.62 189 GLU A CA 1
ATOM 1537 C C . GLU A 1 189 ? 7.898 23.351 -3.122 1.00 91.62 189 GLU A C 1
ATOM 1539 O O . GLU A 1 189 ? 8.660 23.584 -4.058 1.00 91.62 189 GLU A O 1
ATOM 1544 N N . HIS A 1 190 ? 7.276 22.178 -2.981 1.00 89.25 190 HIS A N 1
ATOM 1545 C CA . HIS A 1 190 ? 7.443 21.064 -3.910 1.00 89.25 190 HIS A CA 1
ATOM 1546 C C . HIS A 1 190 ? 6.953 21.422 -5.318 1.00 89.25 190 HIS A C 1
ATOM 1548 O O . HIS A 1 190 ? 7.661 21.187 -6.292 1.00 89.25 190 HIS A O 1
ATOM 1554 N N . ALA A 1 191 ? 5.781 22.052 -5.447 1.00 91.75 191 ALA A N 1
ATOM 1555 C CA . ALA A 1 191 ? 5.249 22.500 -6.733 1.00 91.75 191 ALA A CA 1
ATOM 1556 C C . ALA A 1 191 ? 6.152 23.553 -7.396 1.00 91.75 191 ALA A C 1
ATOM 1558 O O . ALA A 1 191 ? 6.389 23.505 -8.605 1.00 91.75 191 ALA A O 1
ATOM 1559 N N . LYS A 1 192 ? 6.700 24.486 -6.606 1.00 94.81 192 LYS A N 1
ATOM 1560 C CA . LYS A 1 192 ? 7.672 25.472 -7.090 1.00 94.81 192 LYS A CA 1
ATOM 1561 C C . LYS A 1 192 ? 8.949 24.787 -7.579 1.00 94.81 192 LYS A C 1
ATOM 1563 O O . LYS A 1 192 ? 9.373 25.052 -8.700 1.00 94.81 192 LYS A O 1
ATOM 1568 N N . ALA A 1 193 ? 9.508 23.874 -6.789 1.00 92.38 193 ALA A N 1
ATOM 1569 C CA . ALA A 1 193 ? 10.720 23.146 -7.145 1.00 92.38 193 ALA A CA 1
ATOM 1570 C C . ALA A 1 193 ? 10.519 22.237 -8.371 1.00 92.38 193 ALA A C 1
ATOM 1572 O O . ALA A 1 193 ? 11.387 22.171 -9.235 1.00 92.38 193 ALA A O 1
ATOM 1573 N N . HIS A 1 194 ? 9.350 21.603 -8.506 1.00 93.50 194 HIS A N 1
ATOM 1574 C CA . HIS A 1 194 ? 8.973 20.839 -9.696 1.00 93.50 194 HIS A CA 1
ATOM 1575 C C . HIS A 1 194 ? 8.908 21.735 -10.942 1.00 93.50 194 HIS A C 1
ATOM 1577 O O . HIS A 1 194 ? 9.407 21.371 -12.005 1.00 93.50 194 HIS A O 1
ATOM 1583 N N . LYS A 1 195 ? 8.329 22.938 -10.825 1.00 95.19 195 LYS A N 1
ATOM 1584 C CA . LYS A 1 195 ? 8.292 23.914 -11.925 1.00 95.19 195 LYS A CA 1
ATOM 1585 C C . LYS A 1 195 ? 9.693 24.403 -12.308 1.00 95.19 195 LYS A C 1
ATOM 1587 O O . LYS A 1 195 ? 9.977 24.560 -13.491 1.00 95.19 195 LYS A O 1
ATOM 1592 N N . GLU A 1 196 ? 10.566 24.628 -11.330 1.00 95.38 196 GLU A N 1
ATOM 1593 C CA . GLU A 1 196 ? 11.971 24.984 -11.561 1.00 95.38 196 GLU A CA 1
ATOM 1594 C C . GLU A 1 196 ? 12.748 23.841 -12.226 1.00 95.38 196 GLU A C 1
ATOM 1596 O O . GLU A 1 196 ? 13.512 24.092 -13.151 1.00 95.38 196 GLU A O 1
ATOM 1601 N N . ALA A 1 197 ? 12.504 22.590 -11.826 1.00 94.31 197 ALA A N 1
ATOM 1602 C CA . ALA A 1 197 ? 13.084 21.408 -12.459 1.00 94.31 197 ALA A CA 1
ATOM 1603 C C . ALA A 1 197 ? 12.641 21.263 -13.925 1.00 94.31 197 ALA A C 1
ATOM 1605 O O . ALA A 1 197 ? 13.479 21.046 -14.796 1.00 94.31 197 ALA A O 1
ATOM 1606 N N . MET A 1 198 ? 11.349 21.453 -14.213 1.00 93.19 198 MET A N 1
ATOM 1607 C CA . MET A 1 198 ? 10.830 21.485 -15.588 1.00 93.19 198 MET A CA 1
ATOM 1608 C C . MET A 1 198 ? 11.494 22.585 -16.417 1.00 93.19 198 MET A C 1
ATOM 1610 O O . MET A 1 198 ? 11.932 22.338 -17.537 1.00 93.19 198 MET A O 1
ATOM 1614 N N . LYS A 1 199 ? 11.610 23.792 -15.851 1.00 95.56 199 LYS A N 1
ATOM 1615 C CA . LYS A 1 199 ? 12.269 24.913 -16.521 1.00 95.56 199 LYS A CA 1
ATOM 1616 C C . LYS A 1 199 ? 13.750 24.628 -16.782 1.00 95.56 199 LYS A C 1
ATOM 1618 O O . LYS A 1 199 ? 14.224 24.925 -17.865 1.00 95.56 199 LYS A O 1
ATOM 1623 N N . LEU A 1 200 ? 14.463 24.014 -15.836 1.00 94.44 200 LEU A N 1
ATOM 1624 C CA . LEU A 1 200 ? 15.858 23.617 -16.027 1.00 94.44 200 LEU A CA 1
ATOM 1625 C C . LEU A 1 200 ? 16.014 22.670 -17.224 1.00 94.44 200 LEU A C 1
ATOM 1627 O O . LEU A 1 200 ? 16.950 22.834 -17.999 1.00 94.44 200 LEU A O 1
ATOM 1631 N N . ILE A 1 201 ? 15.119 21.689 -17.374 1.00 91.88 201 ILE A N 1
ATOM 1632 C CA . ILE A 1 201 ? 15.146 20.758 -18.511 1.00 91.88 201 ILE A CA 1
ATOM 1633 C C . ILE A 1 201 ? 14.905 21.514 -19.822 1.00 91.88 201 ILE A C 1
ATOM 1635 O O . ILE A 1 201 ? 15.668 21.327 -20.766 1.00 91.88 201 ILE A O 1
ATOM 1639 N N . GLU A 1 202 ? 13.900 22.391 -19.860 1.00 91.81 202 GLU A N 1
ATOM 1640 C CA . GLU A 1 202 ? 13.575 23.192 -21.049 1.00 91.81 202 GLU A CA 1
ATOM 1641 C C . GLU A 1 202 ? 14.719 24.142 -21.434 1.00 91.81 202 GLU A C 1
ATOM 1643 O O . GLU A 1 202 ? 15.171 24.138 -22.576 1.00 91.81 202 GLU A O 1
ATOM 1648 N N . ASP A 1 203 ? 15.265 24.885 -20.468 1.00 94.62 203 ASP A N 1
ATOM 1649 C CA . ASP A 1 203 ? 16.381 25.817 -20.671 1.00 94.62 203 ASP A CA 1
ATOM 1650 C C . ASP A 1 203 ? 17.659 25.094 -21.155 1.00 94.62 203 ASP A C 1
ATOM 1652 O O . ASP A 1 203 ? 18.543 25.717 -21.740 1.00 94.62 203 ASP A O 1
ATOM 1656 N N . ASN A 1 204 ? 17.773 23.778 -20.922 1.00 94.12 204 ASN A N 1
ATOM 1657 C CA . ASN A 1 204 ? 18.905 22.948 -21.349 1.00 94.12 204 ASN A CA 1
ATOM 1658 C C . ASN A 1 204 ? 18.562 22.001 -22.508 1.00 94.12 204 ASN A C 1
ATOM 1660 O O . ASN A 1 204 ? 19.354 21.106 -22.809 1.00 94.12 204 ASN A O 1
ATOM 1664 N N . LYS A 1 205 ? 17.418 22.174 -23.177 1.00 90.81 205 LYS A N 1
ATOM 1665 C CA . LYS A 1 205 ? 16.956 21.265 -24.231 1.00 90.81 205 LYS A CA 1
ATOM 1666 C C . LYS A 1 205 ? 17.985 21.072 -25.348 1.00 90.81 205 LYS A C 1
ATOM 1668 O O . LYS A 1 205 ? 18.343 19.937 -25.643 1.00 90.81 205 LYS A O 1
ATOM 1673 N N . ASP A 1 206 ? 18.542 22.155 -25.884 1.00 91.31 206 ASP A N 1
ATOM 1674 C CA . ASP A 1 206 ? 19.549 22.093 -26.956 1.00 91.31 206 ASP A CA 1
ATOM 1675 C C . ASP A 1 206 ? 20.825 21.360 -26.521 1.00 91.31 206 ASP A C 1
ATOM 1677 O O . ASP A 1 206 ? 21.446 20.631 -27.298 1.00 91.31 206 ASP A O 1
ATOM 1681 N N . PHE A 1 207 ? 21.240 21.560 -25.267 1.00 92.94 207 PHE A N 1
ATOM 1682 C CA . PHE A 1 207 ? 22.378 20.851 -24.690 1.00 92.94 207 PHE A CA 1
ATOM 1683 C C . PHE A 1 207 ? 22.079 19.354 -24.583 1.00 92.94 207 PHE A C 1
ATOM 1685 O O . PHE A 1 207 ? 22.899 18.539 -25.001 1.00 92.94 207 PHE A O 1
ATOM 1692 N N . LEU A 1 208 ? 20.902 18.994 -24.066 1.00 90.50 208 LEU A N 1
ATOM 1693 C CA . LEU A 1 208 ? 20.468 17.606 -23.932 1.00 90.50 208 LEU A CA 1
ATOM 1694 C C . LEU A 1 208 ? 20.373 16.921 -25.301 1.00 90.50 208 LEU A C 1
ATOM 1696 O O . LEU A 1 208 ? 20.867 15.807 -25.453 1.00 90.50 208 LEU A O 1
ATOM 1700 N N . GLU A 1 209 ? 19.826 17.592 -26.316 1.00 87.06 209 GLU A N 1
ATOM 1701 C CA . GLU A 1 209 ? 19.757 17.075 -27.687 1.00 87.06 209 GLU A CA 1
ATOM 1702 C C . GLU A 1 209 ? 21.151 16.807 -28.270 1.00 87.06 209 GLU A C 1
ATOM 1704 O O . GLU A 1 209 ? 21.414 15.705 -28.759 1.00 87.06 209 GLU A O 1
ATOM 1709 N N . LYS A 1 210 ? 22.086 17.759 -28.143 1.00 89.62 210 LYS A N 1
ATOM 1710 C CA . LYS A 1 210 ? 23.485 17.576 -28.575 1.00 89.62 210 LYS A CA 1
ATOM 1711 C C . LYS A 1 210 ? 24.178 16.449 -27.813 1.00 89.62 210 LYS A C 1
ATOM 1713 O O . LYS A 1 210 ? 24.869 15.623 -28.406 1.00 89.62 210 LYS A O 1
ATOM 1718 N N . TYR A 1 211 ? 23.969 16.392 -26.502 1.00 88.62 211 TYR A N 1
ATOM 1719 C CA . TYR A 1 211 ? 24.528 15.369 -25.627 1.00 88.62 211 TYR A CA 1
ATOM 1720 C C . TYR A 1 211 ? 24.041 13.963 -26.003 1.00 88.62 211 TYR A C 1
ATOM 1722 O O . TYR A 1 211 ? 24.823 13.003 -25.976 1.00 88.62 211 TYR A O 1
ATOM 1730 N N . ASN A 1 212 ? 22.764 13.832 -26.364 1.00 85.50 212 ASN A N 1
ATOM 1731 C CA . ASN A 1 212 ? 22.179 12.578 -26.830 1.00 85.50 212 ASN A CA 1
ATOM 1732 C C . ASN A 1 212 ? 22.725 12.192 -28.202 1.00 85.50 212 ASN A C 1
ATOM 1734 O O . ASN A 1 212 ? 23.158 11.056 -28.373 1.00 85.50 212 ASN A O 1
ATOM 1738 N N . ALA A 1 213 ? 22.767 13.131 -29.151 1.00 85.12 213 ALA A N 1
ATOM 1739 C CA . ALA A 1 213 ? 23.301 12.889 -30.489 1.00 85.12 213 ALA A CA 1
ATOM 1740 C C . ALA A 1 213 ? 24.749 12.379 -30.436 1.00 85.12 213 ALA A C 1
ATOM 1742 O O . ALA A 1 213 ? 25.086 11.390 -31.087 1.00 85.12 213 ALA A O 1
ATOM 1743 N N . GLU A 1 214 ? 25.582 12.981 -29.584 1.00 87.94 214 GLU A N 1
ATOM 1744 C CA . GLU A 1 214 ? 26.953 12.520 -29.369 1.00 87.94 214 GLU A CA 1
ATOM 1745 C C . GLU A 1 214 ? 27.004 11.141 -28.697 1.00 87.94 214 GLU A C 1
ATOM 1747 O O . GLU A 1 214 ? 27.814 10.299 -29.073 1.00 87.94 214 GLU A O 1
ATOM 1752 N N . SER A 1 215 ? 26.108 10.856 -27.746 1.00 85.88 215 SER A N 1
ATOM 1753 C CA . SER A 1 215 ? 26.012 9.518 -27.137 1.00 85.88 215 SER A CA 1
ATOM 1754 C C . SER A 1 215 ? 25.688 8.443 -28.170 1.00 85.88 215 SER A C 1
ATOM 1756 O O . SER A 1 215 ? 26.298 7.376 -28.154 1.00 85.88 215 SER A O 1
ATOM 1758 N N . VAL A 1 216 ? 24.748 8.733 -29.075 1.00 84.81 216 VAL A N 1
ATOM 1759 C CA . VAL A 1 216 ? 24.365 7.835 -30.169 1.00 84.81 216 VAL A CA 1
ATOM 1760 C C . VAL A 1 216 ? 25.531 7.651 -31.135 1.00 84.81 216 VAL A C 1
ATOM 1762 O O . VAL A 1 216 ? 25.823 6.517 -31.505 1.00 84.81 216 VAL A O 1
ATOM 1765 N N . ARG A 1 217 ? 26.241 8.729 -31.499 1.00 88.75 217 ARG A N 1
ATOM 1766 C CA . ARG A 1 217 ? 27.440 8.663 -32.351 1.00 88.75 217 ARG A CA 1
ATOM 1767 C C . ARG A 1 217 ? 28.512 7.762 -31.740 1.00 88.75 217 ARG A C 1
ATOM 1769 O O . ARG A 1 217 ? 28.961 6.824 -32.393 1.00 88.75 217 ARG A O 1
ATOM 1776 N N . LEU A 1 218 ? 28.883 8.020 -30.484 1.00 88.12 218 LEU A N 1
ATOM 1777 C CA . LEU A 1 218 ? 29.882 7.233 -29.759 1.00 88.12 218 LEU A CA 1
ATOM 1778 C C . LEU A 1 218 ? 29.476 5.759 -29.702 1.00 88.12 218 LEU A C 1
ATOM 1780 O O . LEU A 1 218 ? 30.269 4.880 -30.030 1.00 88.12 218 LEU A O 1
ATOM 1784 N N . TRP A 1 219 ? 28.216 5.489 -29.349 1.00 87.12 219 TRP A N 1
ATOM 1785 C CA . TRP A 1 219 ? 27.698 4.129 -29.281 1.00 87.12 219 TRP A CA 1
ATOM 1786 C C . TRP A 1 219 ? 27.727 3.429 -30.646 1.00 87.12 219 TRP A C 1
ATOM 1788 O O . TRP A 1 219 ? 28.194 2.295 -30.727 1.00 87.12 219 TRP A O 1
ATOM 1798 N N . ARG A 1 220 ? 27.312 4.090 -31.732 1.00 86.50 220 ARG A N 1
ATOM 1799 C CA . ARG A 1 220 ? 27.364 3.518 -33.091 1.00 86.50 220 ARG A CA 1
ATOM 1800 C C . ARG A 1 220 ? 28.783 3.175 -33.530 1.00 86.50 220 ARG A C 1
ATOM 1802 O O . ARG A 1 220 ? 28.979 2.143 -34.156 1.00 86.50 220 ARG A O 1
ATOM 1809 N N . ASN A 1 221 ? 29.756 3.987 -33.135 1.00 87.31 221 ASN A N 1
ATOM 1810 C CA . ASN A 1 221 ? 31.161 3.793 -33.485 1.00 87.31 221 ASN A CA 1
ATOM 1811 C C . ASN A 1 221 ? 31.912 2.831 -32.547 1.00 87.31 221 ASN A C 1
ATOM 1813 O O . ASN A 1 221 ? 33.114 2.641 -32.705 1.00 87.31 221 ASN A O 1
ATOM 1817 N N . GLY A 1 222 ? 31.256 2.279 -31.518 1.00 84.62 222 GLY A N 1
ATOM 1818 C CA . GLY A 1 222 ? 31.946 1.479 -30.497 1.00 84.62 222 GLY A CA 1
ATOM 1819 C C . GLY A 1 222 ? 32.879 2.286 -29.590 1.00 84.62 222 GLY A C 1
ATOM 1820 O O . GLY A 1 222 ? 33.627 1.712 -28.797 1.00 84.62 222 GLY A O 1
ATOM 1821 N N . GLU A 1 223 ? 32.812 3.614 -29.657 1.00 87.94 223 GLU A N 1
ATOM 1822 C CA . GLU A 1 223 ? 33.611 4.519 -28.847 1.00 87.94 223 GLU A CA 1
ATOM 1823 C C . GLU A 1 223 ? 33.059 4.581 -27.414 1.00 87.94 223 GLU A C 1
ATOM 1825 O O . GLU A 1 223 ? 31.850 4.604 -27.162 1.00 87.94 223 GLU A O 1
ATOM 1830 N N . LYS A 1 224 ? 33.962 4.634 -26.430 1.00 84.06 224 LYS A N 1
ATOM 1831 C CA . LYS A 1 224 ? 33.575 4.825 -25.029 1.00 84.06 224 LYS A CA 1
ATOM 1832 C C . LYS A 1 224 ? 33.419 6.302 -24.726 1.00 84.06 224 LYS A C 1
ATOM 1834 O O . LYS A 1 224 ? 34.282 7.113 -25.053 1.00 84.06 224 LYS A O 1
ATOM 1839 N N . ARG A 1 225 ? 32.364 6.638 -23.987 1.00 84.69 225 ARG A N 1
ATOM 1840 C CA . ARG A 1 225 ? 32.189 7.995 -23.488 1.00 84.69 225 ARG A CA 1
ATOM 1841 C C . ARG A 1 225 ? 33.195 8.332 -22.391 1.00 84.69 225 ARG A C 1
ATOM 1843 O O . ARG A 1 225 ? 33.468 7.527 -21.501 1.00 84.69 225 ARG A O 1
ATOM 1850 N N . ASN A 1 226 ? 33.692 9.565 -22.417 1.00 88.12 226 ASN A N 1
ATOM 1851 C CA . ASN A 1 226 ? 34.456 10.120 -21.311 1.00 88.12 226 ASN A CA 1
ATOM 1852 C C . ASN A 1 226 ? 33.517 10.567 -20.177 1.00 88.12 226 ASN A C 1
ATOM 1854 O O . ASN A 1 226 ? 32.955 11.657 -20.212 1.00 88.12 226 ASN A O 1
ATOM 1858 N N . TYR A 1 227 ? 33.394 9.743 -19.139 1.00 84.75 227 TYR A N 1
ATOM 1859 C CA . TYR A 1 227 ? 32.579 10.021 -17.948 1.00 84.75 227 TYR A CA 1
ATOM 1860 C C . TYR A 1 227 ? 33.154 11.099 -17.011 1.00 84.75 227 TYR A C 1
ATOM 1862 O O . TYR A 1 227 ? 32.658 11.290 -15.902 1.00 84.75 227 TYR A O 1
ATOM 1870 N N . ARG A 1 228 ? 34.232 11.777 -17.413 1.00 88.44 228 ARG A N 1
ATOM 1871 C CA . ARG A 1 228 ? 34.830 12.900 -16.679 1.00 88.44 228 ARG A CA 1
ATOM 1872 C C . ARG A 1 228 ? 34.729 14.222 -17.436 1.00 88.44 228 ARG A C 1
ATOM 1874 O O . ARG A 1 228 ? 35.279 15.206 -16.958 1.00 88.44 228 ARG A O 1
ATOM 1881 N N . SER A 1 229 ? 34.080 14.252 -18.603 1.00 90.62 229 SER A N 1
ATOM 1882 C CA . SER A 1 229 ? 33.885 15.505 -19.332 1.00 90.62 229 SER A CA 1
ATOM 1883 C C . SER A 1 229 ? 32.905 16.429 -18.607 1.00 90.62 229 SER A C 1
ATOM 1885 O O . SER A 1 229 ? 31.994 15.966 -17.912 1.00 90.62 229 SER A O 1
ATOM 1887 N N . ASP A 1 230 ? 33.063 17.736 -18.817 1.00 92.88 230 ASP A N 1
ATOM 1888 C CA . ASP A 1 230 ? 32.157 18.749 -18.269 1.00 92.88 230 ASP A CA 1
ATOM 1889 C C . ASP A 1 230 ? 30.714 18.518 -18.734 1.00 92.88 230 ASP A C 1
ATOM 1891 O O . ASP A 1 230 ? 29.788 18.595 -17.927 1.00 92.88 230 ASP A O 1
ATOM 1895 N N . ASP A 1 231 ? 30.529 18.107 -19.991 1.00 90.62 231 ASP A N 1
ATOM 1896 C CA . ASP A 1 231 ? 29.222 17.736 -20.539 1.00 90.62 231 ASP A CA 1
ATOM 1897 C C . ASP A 1 231 ? 28.584 16.570 -19.776 1.00 90.62 231 ASP A C 1
ATOM 1899 O O . ASP A 1 231 ? 27.398 16.605 -19.454 1.00 90.62 231 ASP A O 1
ATOM 1903 N N . TYR A 1 232 ? 29.352 15.522 -19.450 1.00 90.06 232 TYR A N 1
ATOM 1904 C CA . TYR A 1 232 ? 28.831 14.400 -18.666 1.00 90.06 232 TYR A CA 1
ATOM 1905 C C . TYR A 1 232 ? 28.402 14.861 -17.272 1.00 90.06 232 TYR A C 1
ATOM 1907 O O . TYR A 1 232 ? 27.312 14.527 -16.809 1.00 90.06 232 TYR A O 1
ATOM 1915 N N . ILE A 1 233 ? 29.228 15.673 -16.613 1.00 92.25 233 ILE A N 1
ATOM 1916 C CA . ILE A 1 233 ? 28.929 16.209 -15.283 1.00 92.25 233 ILE A CA 1
ATOM 1917 C C . ILE A 1 233 ? 27.677 17.099 -15.325 1.00 92.25 233 ILE A C 1
ATOM 1919 O O . ILE A 1 233 ? 26.823 16.993 -14.441 1.00 92.25 233 ILE A O 1
ATOM 1923 N N . ALA A 1 234 ? 27.540 17.946 -16.346 1.00 92.44 234 ALA A N 1
ATOM 1924 C CA . ALA A 1 234 ? 26.375 18.801 -16.551 1.00 92.44 234 ALA A CA 1
ATOM 1925 C C . ALA A 1 234 ? 25.100 17.974 -16.774 1.00 92.44 234 ALA A C 1
ATOM 1927 O O . ALA A 1 234 ? 24.114 18.167 -16.061 1.00 92.44 234 ALA A O 1
ATOM 1928 N N . PHE A 1 235 ? 25.143 16.982 -17.669 1.00 92.38 235 PHE A N 1
ATOM 1929 C CA . PHE A 1 235 ? 24.031 16.060 -17.896 1.00 92.38 235 PHE A CA 1
ATOM 1930 C C . PHE A 1 235 ? 23.607 15.340 -16.613 1.00 92.38 235 PHE A C 1
ATOM 1932 O O . PHE A 1 235 ? 22.424 15.316 -16.280 1.00 92.38 235 PHE A O 1
ATOM 1939 N N . ARG A 1 236 ? 24.563 14.796 -15.849 1.00 91.75 236 ARG A N 1
ATOM 1940 C CA . ARG A 1 236 ? 24.275 14.072 -14.601 1.00 91.75 236 ARG A CA 1
ATOM 1941 C C . ARG A 1 236 ? 23.564 14.936 -13.566 1.00 91.75 236 ARG A C 1
ATOM 1943 O O . ARG A 1 236 ? 22.695 14.421 -12.866 1.00 91.75 236 ARG A O 1
ATOM 1950 N N . LYS A 1 237 ? 23.896 16.226 -13.480 1.00 93.75 237 LYS A N 1
ATOM 1951 C CA . LYS A 1 237 ? 23.203 17.169 -12.589 1.00 93.75 237 LYS A CA 1
ATOM 1952 C C . LYS A 1 237 ? 21.742 17.357 -13.001 1.00 93.75 237 LYS A C 1
ATOM 1954 O O . LYS A 1 237 ? 20.864 17.299 -12.145 1.00 93.75 237 LYS A O 1
ATOM 1959 N N . ILE A 1 238 ? 21.478 17.535 -14.296 1.00 93.31 238 ILE A N 1
ATOM 1960 C CA . ILE A 1 238 ? 20.112 17.691 -14.820 1.00 93.31 238 ILE A CA 1
ATOM 1961 C C . ILE A 1 238 ? 19.319 16.389 -14.613 1.00 93.31 238 ILE A C 1
ATOM 1963 O O . ILE A 1 238 ? 18.194 16.421 -14.118 1.00 93.31 238 ILE A O 1
ATOM 1967 N N . GLU A 1 239 ? 19.929 15.236 -14.899 1.00 90.56 239 GLU A N 1
ATOM 1968 C CA . GLU A 1 239 ? 19.331 13.907 -14.710 1.00 90.56 239 GLU A CA 1
ATOM 1969 C C . GLU A 1 239 ? 18.983 13.604 -13.253 1.00 90.56 239 GLU A C 1
ATOM 1971 O O . GLU A 1 239 ? 17.924 13.044 -12.966 1.00 90.56 239 GLU A O 1
ATOM 1976 N N . GLU A 1 240 ? 19.834 13.999 -12.309 1.00 92.25 240 GLU A N 1
ATOM 1977 C CA . GLU A 1 240 ? 19.537 13.845 -10.888 1.00 92.25 240 GLU A CA 1
ATOM 1978 C C . GLU A 1 240 ? 18.313 14.668 -10.468 1.00 92.25 240 GLU A C 1
ATOM 1980 O O . GLU A 1 240 ? 17.447 14.160 -9.749 1.00 92.25 240 GLU A O 1
ATOM 1985 N N . VAL A 1 241 ? 18.219 15.914 -10.941 1.00 92.94 241 VAL A N 1
ATOM 1986 C CA . VAL A 1 241 ? 17.068 16.784 -10.680 1.00 92.94 241 VAL A CA 1
ATOM 1987 C C . VAL A 1 241 ? 15.801 16.178 -11.275 1.00 92.94 241 VAL A C 1
ATOM 1989 O O . VAL A 1 241 ? 14.805 16.050 -10.566 1.00 92.94 241 VAL A O 1
ATOM 1992 N N . ALA A 1 242 ? 15.841 15.733 -12.530 1.00 90.38 242 ALA A N 1
ATOM 1993 C CA . ALA A 1 242 ? 14.687 15.121 -13.177 1.00 90.38 242 ALA A CA 1
ATOM 1994 C C . ALA A 1 242 ? 14.211 13.862 -12.434 1.00 90.38 242 ALA A C 1
ATOM 1996 O O . ALA A 1 242 ? 13.037 13.761 -12.075 1.00 90.38 242 ALA A O 1
ATOM 1997 N N . ARG A 1 243 ? 15.137 12.955 -12.083 1.00 88.12 243 ARG A N 1
ATOM 1998 C CA . ARG A 1 243 ? 14.831 11.726 -11.330 1.00 88.12 243 ARG A CA 1
ATOM 1999 C C . ARG A 1 243 ? 14.173 12.026 -9.985 1.00 88.12 243 ARG A C 1
ATOM 2001 O O . ARG A 1 243 ? 13.232 11.337 -9.602 1.00 88.12 243 ARG A O 1
ATOM 2008 N N . ARG A 1 244 ? 14.653 13.047 -9.268 1.00 90.38 244 ARG A N 1
ATOM 2009 C CA . ARG A 1 244 ? 14.118 13.439 -7.955 1.00 90.38 244 ARG A CA 1
ATOM 2010 C C . ARG A 1 244 ? 12.638 13.821 -8.012 1.00 90.38 244 ARG A C 1
ATOM 2012 O O . ARG A 1 244 ? 11.929 13.582 -7.041 1.00 90.38 244 ARG A O 1
ATOM 2019 N N . TYR A 1 245 ? 12.193 14.383 -9.133 1.00 88.38 245 TYR A N 1
ATOM 2020 C CA . TYR A 1 245 ? 10.821 14.854 -9.330 1.00 88.38 245 TYR A CA 1
ATOM 2021 C C . TYR A 1 245 ? 9.997 13.969 -10.275 1.00 88.38 245 TYR A C 1
ATOM 2023 O O . TYR A 1 245 ? 8.904 14.363 -10.665 1.00 88.38 245 TYR A O 1
ATOM 2031 N N . GLY A 1 246 ? 10.492 12.779 -10.638 1.00 86.06 246 GLY A N 1
ATOM 2032 C CA . GLY A 1 246 ? 9.787 11.869 -11.549 1.00 86.06 246 GLY A CA 1
ATOM 2033 C C . GLY A 1 246 ? 9.646 12.407 -12.976 1.00 86.06 246 GLY A C 1
ATOM 2034 O O . GLY A 1 246 ? 8.753 11.985 -13.704 1.00 86.06 246 GLY A O 1
ATOM 2035 N N . LEU A 1 247 ? 10.508 13.344 -13.371 1.00 85.81 247 LEU A N 1
ATOM 2036 C CA . LEU A 1 247 ? 10.513 13.936 -14.702 1.00 85.81 247 LEU A CA 1
ATOM 2037 C C . LEU A 1 247 ? 11.340 13.083 -15.659 1.00 85.81 247 LEU A C 1
ATOM 2039 O O . LEU A 1 247 ? 12.406 12.570 -15.312 1.00 85.81 247 LEU A O 1
ATOM 2043 N N . THR A 1 248 ? 10.862 12.970 -16.892 1.00 77.88 248 THR A N 1
ATOM 2044 C CA . THR A 1 248 ? 11.576 12.291 -17.969 1.00 77.88 248 THR A CA 1
ATOM 2045 C C . THR A 1 248 ? 12.469 13.282 -18.697 1.00 77.88 248 THR A C 1
ATOM 2047 O O . THR A 1 248 ? 11.985 14.261 -19.262 1.00 77.88 248 THR A O 1
ATOM 2050 N N . ILE A 1 249 ? 13.768 13.002 -18.728 1.00 75.75 249 ILE A N 1
ATOM 2051 C CA . ILE A 1 249 ? 14.658 13.600 -19.718 1.00 75.75 249 ILE A CA 1
ATOM 2052 C C . ILE A 1 249 ? 14.590 12.696 -20.936 1.00 75.75 249 ILE A C 1
ATOM 2054 O O . ILE A 1 249 ? 14.742 11.481 -20.814 1.00 75.75 249 ILE A O 1
ATOM 2058 N N . ASP A 1 250 ? 14.383 13.282 -22.106 1.00 65.88 250 ASP A N 1
ATOM 2059 C CA . ASP A 1 250 ? 14.287 12.584 -23.393 1.00 65.88 250 ASP A CA 1
ATOM 2060 C C . ASP A 1 250 ? 15.618 11.925 -23.831 1.00 65.88 250 ASP A C 1
ATOM 2062 O O . ASP A 1 250 ? 15.863 11.655 -25.001 1.00 65.88 250 ASP A O 1
ATOM 2066 N N . SER A 1 251 ? 16.532 11.680 -22.889 1.00 53.81 251 SER A N 1
ATOM 2067 C CA . SER A 1 251 ? 17.919 11.335 -23.159 1.00 53.81 251 SER A CA 1
ATOM 2068 C C . SER A 1 251 ? 18.167 9.920 -23.651 1.00 53.81 251 SER A C 1
ATOM 2070 O O . SER A 1 251 ? 19.232 9.658 -24.187 1.00 53.81 251 SER A O 1
ATOM 2072 N N . PHE A 1 252 ? 17.180 9.033 -23.550 1.00 50.66 252 PHE A N 1
ATOM 2073 C CA . PHE A 1 252 ? 17.226 7.680 -24.120 1.00 50.66 252 PHE A CA 1
ATOM 2074 C C . PHE A 1 252 ? 15.831 7.137 -24.475 1.00 50.66 252 PHE A C 1
ATOM 2076 O O . PHE A 1 252 ? 15.685 5.956 -24.774 1.00 50.66 252 PHE A O 1
ATOM 2083 N N . ASN A 1 253 ? 14.792 7.980 -24.437 1.00 49.22 253 ASN A N 1
ATOM 2084 C CA . ASN A 1 253 ? 13.400 7.527 -24.504 1.00 49.22 253 ASN A CA 1
ATOM 2085 C C . ASN A 1 253 ? 12.783 7.605 -25.911 1.00 49.22 253 ASN A C 1
ATOM 2087 O O . ASN A 1 253 ? 11.595 7.351 -26.077 1.00 49.22 253 ASN A O 1
ATOM 2091 N N . ARG A 1 254 ? 13.585 7.911 -26.940 1.00 54.91 254 ARG A N 1
ATOM 2092 C CA . ARG A 1 254 ? 13.157 7.855 -28.351 1.00 54.91 254 ARG A CA 1
ATOM 2093 C C . ARG A 1 254 ? 13.366 6.486 -28.999 1.00 54.91 254 ARG A C 1
ATOM 2095 O O . ARG A 1 254 ? 13.399 6.386 -30.220 1.00 54.91 254 ARG A O 1
ATOM 2102 N N . GLY A 1 255 ? 13.503 5.443 -28.186 1.00 68.31 255 GLY A N 1
ATOM 2103 C CA . GLY A 1 255 ? 13.605 4.065 -28.641 1.00 68.31 255 GLY A CA 1
ATOM 2104 C C . GLY A 1 255 ? 15.018 3.482 -28.619 1.00 68.31 255 GLY A C 1
ATOM 2105 O O . GLY A 1 255 ? 15.988 4.061 -28.137 1.00 68.31 255 GLY A O 1
ATOM 2106 N N . THR A 1 256 ? 15.100 2.249 -29.087 1.00 84.69 256 THR A N 1
ATOM 2107 C CA . THR A 1 256 ? 16.269 1.383 -29.103 1.00 84.69 256 THR A CA 1
ATOM 2108 C C . THR A 1 256 ? 17.053 1.634 -30.383 1.00 84.69 256 THR A C 1
ATOM 2110 O O . THR A 1 256 ? 16.525 1.423 -31.472 1.00 84.69 256 THR A O 1
ATOM 2113 N N . PHE A 1 257 ? 18.310 2.060 -30.247 1.00 87.56 257 PHE A N 1
ATOM 2114 C CA . PHE A 1 257 ? 19.206 2.293 -31.381 1.00 87.56 257 PHE A CA 1
ATOM 2115 C C . PHE A 1 257 ? 19.847 0.991 -31.844 1.00 87.56 257 PHE A C 1
ATOM 2117 O O . PHE A 1 257 ? 20.058 0.085 -31.029 1.00 87.56 257 PHE A O 1
ATOM 2124 N N . LEU A 1 258 ? 20.186 0.924 -33.132 1.00 91.00 258 LEU A N 1
ATOM 2125 C CA . LEU A 1 258 ? 20.810 -0.239 -33.759 1.00 91.00 258 LEU A CA 1
ATOM 2126 C C . LEU A 1 258 ? 22.198 0.097 -34.331 1.00 91.00 258 LEU A C 1
ATOM 2128 O O . LEU A 1 258 ? 22.441 1.208 -34.808 1.00 91.00 258 LEU A O 1
ATOM 2132 N N . ARG A 1 259 ? 23.113 -0.877 -34.296 1.00 92.12 259 ARG A N 1
ATOM 2133 C CA . ARG A 1 259 ? 24.415 -0.844 -34.988 1.00 92.12 259 ARG A CA 1
ATOM 2134 C C . ARG A 1 259 ? 24.782 -2.238 -35.496 1.00 92.12 259 ARG A C 1
ATOM 2136 O O . ARG A 1 259 ? 24.272 -3.224 -34.970 1.00 92.12 259 ARG A O 1
ATOM 2143 N N . LEU A 1 260 ? 25.676 -2.331 -36.477 1.00 92.00 260 LEU A N 1
ATOM 2144 C CA . LEU A 1 260 ? 26.316 -3.602 -36.832 1.00 92.00 260 LEU A CA 1
ATOM 2145 C C . LEU A 1 260 ? 27.463 -3.901 -35.861 1.00 92.00 260 LEU A C 1
ATOM 2147 O O . LEU A 1 260 ? 28.117 -2.978 -35.377 1.00 92.00 260 LEU A O 1
ATOM 2151 N N . SER A 1 261 ? 27.693 -5.179 -35.568 1.00 90.94 261 SER A N 1
ATOM 2152 C CA . SER A 1 261 ? 28.914 -5.628 -34.897 1.00 90.94 261 SER A CA 1
ATOM 2153 C C . SER A 1 261 ? 30.137 -5.428 -35.798 1.00 90.94 261 SER A C 1
ATOM 2155 O O . SER A 1 261 ? 30.007 -5.370 -37.021 1.00 90.94 261 SER A O 1
ATOM 2157 N N . ASP A 1 262 ? 31.328 -5.359 -35.198 1.00 87.19 262 ASP A N 1
ATOM 2158 C CA . ASP A 1 262 ? 32.592 -5.125 -35.918 1.00 87.19 262 ASP A CA 1
ATOM 2159 C C . ASP A 1 262 ? 32.868 -6.179 -37.011 1.00 87.19 262 ASP A C 1
ATOM 2161 O O . ASP A 1 262 ? 33.483 -5.878 -38.031 1.00 87.19 262 ASP A O 1
ATOM 2165 N N . ASP A 1 263 ? 32.389 -7.411 -36.811 1.00 89.50 263 ASP A N 1
ATOM 2166 C CA . ASP A 1 263 ? 32.470 -8.527 -37.765 1.00 89.50 263 ASP A CA 1
ATOM 2167 C C . ASP A 1 263 ? 31.338 -8.540 -38.815 1.00 89.50 263 ASP A C 1
ATOM 2169 O O . ASP A 1 263 ? 31.369 -9.332 -39.755 1.00 89.50 263 ASP A O 1
ATOM 2173 N N . GLY A 1 264 ? 30.328 -7.675 -38.673 1.00 89.00 264 GLY A N 1
ATOM 2174 C CA . GLY A 1 264 ? 29.148 -7.621 -39.536 1.00 89.00 264 GLY A CA 1
ATOM 2175 C C . GLY A 1 264 ? 28.196 -8.819 -39.414 1.00 89.00 264 GLY A C 1
ATOM 2176 O O . GLY A 1 264 ? 27.241 -8.925 -40.190 1.00 89.00 264 GLY A O 1
ATOM 2177 N N . GLU A 1 265 ? 28.409 -9.731 -38.463 1.00 92.75 265 GLU A N 1
ATOM 2178 C CA . GLU A 1 265 ? 27.579 -10.931 -38.306 1.00 92.75 265 GLU A CA 1
ATOM 2179 C C . GLU A 1 265 ? 26.279 -10.654 -37.544 1.00 92.75 265 GLU A C 1
ATOM 2181 O O . GLU A 1 265 ? 25.279 -11.349 -37.747 1.00 92.75 265 GLU A O 1
ATOM 2186 N N . ASN A 1 266 ? 26.255 -9.617 -36.703 1.00 93.69 266 ASN A N 1
ATOM 2187 C CA . ASN A 1 266 ? 25.139 -9.300 -35.819 1.00 93.69 266 ASN A CA 1
ATOM 2188 C C . ASN A 1 266 ? 24.725 -7.824 -35.899 1.00 93.69 266 ASN A C 1
ATOM 2190 O O . ASN A 1 266 ? 25.513 -6.932 -36.200 1.00 93.69 266 ASN A O 1
ATOM 2194 N N . ILE A 1 267 ? 23.463 -7.566 -35.573 1.00 92.44 267 ILE A N 1
ATOM 2195 C CA . ILE A 1 267 ? 22.952 -6.256 -35.182 1.00 92.44 267 ILE A CA 1
ATOM 2196 C C . ILE A 1 267 ? 22.916 -6.222 -33.663 1.00 92.44 267 ILE A C 1
ATOM 2198 O O . ILE A 1 267 ? 22.354 -7.116 -33.028 1.00 92.44 267 ILE A O 1
ATOM 2202 N N . GLU A 1 268 ? 23.485 -5.175 -33.088 1.00 92.12 268 GLU A N 1
ATOM 2203 C CA . GLU A 1 268 ? 23.467 -4.920 -31.657 1.00 92.12 268 GLU A CA 1
ATOM 2204 C C . GLU A 1 268 ? 22.503 -3.780 -31.338 1.00 92.12 268 GLU A C 1
ATOM 2206 O O . GLU A 1 268 ? 22.408 -2.805 -32.087 1.00 92.12 268 GLU A O 1
ATOM 2211 N N . THR A 1 269 ? 21.797 -3.890 -30.215 1.00 89.25 269 THR A N 1
ATOM 2212 C CA . THR A 1 269 ? 20.902 -2.840 -29.725 1.00 89.25 269 THR A CA 1
ATOM 2213 C C . THR A 1 269 ? 21.545 -2.031 -28.605 1.00 89.25 269 THR A C 1
ATOM 2215 O O . THR A 1 269 ? 22.381 -2.542 -27.854 1.00 89.25 269 THR A O 1
ATOM 2218 N N . SER A 1 270 ? 21.120 -0.777 -28.423 1.00 82.75 270 SER A N 1
ATOM 2219 C CA . SER A 1 270 ? 21.596 0.077 -27.317 1.00 82.75 270 SER A CA 1
ATOM 2220 C C . SER A 1 270 ? 21.305 -0.481 -25.917 1.00 82.75 270 SER A C 1
ATOM 2222 O O . SER A 1 270 ? 21.891 -0.029 -24.937 1.00 82.75 270 SER A O 1
ATOM 2224 N N . HIS A 1 271 ? 20.440 -1.489 -25.829 1.00 81.62 271 HIS A N 1
ATOM 2225 C CA . HIS A 1 271 ? 20.051 -2.188 -24.607 1.00 81.62 271 HIS A CA 1
ATOM 2226 C C . HIS A 1 271 ? 20.730 -3.567 -24.463 1.00 81.62 271 HIS A C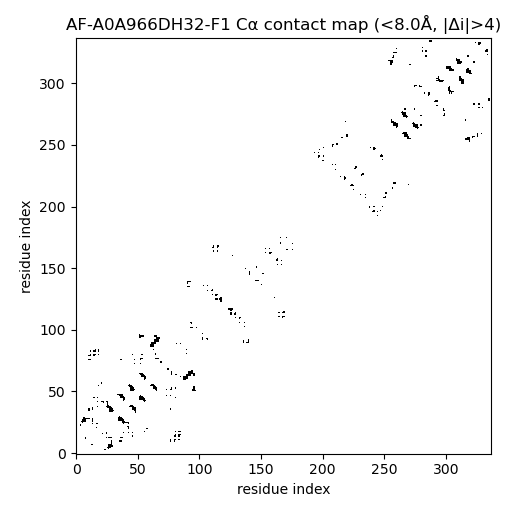 1
ATOM 2228 O O . HIS A 1 271 ? 20.413 -4.325 -23.549 1.00 81.62 271 HIS A O 1
ATOM 2234 N N . GLY A 1 272 ? 21.686 -3.895 -25.343 1.00 83.38 272 GLY A N 1
ATOM 2235 C CA . GLY A 1 272 ? 22.550 -5.072 -25.217 1.00 83.38 272 GLY A CA 1
ATOM 2236 C C . GLY A 1 272 ? 22.033 -6.353 -25.876 1.00 83.38 272 GLY A C 1
ATOM 2237 O O . GLY A 1 272 ? 22.639 -7.406 -25.682 1.00 83.38 272 GLY A O 1
ATOM 2238 N N . ALA A 1 273 ? 20.953 -6.294 -26.660 1.00 86.12 273 ALA A N 1
ATOM 2239 C CA . ALA A 1 273 ? 20.505 -7.436 -27.455 1.00 86.12 273 ALA A CA 1
ATOM 2240 C C . ALA A 1 273 ? 21.371 -7.599 -28.714 1.00 86.12 273 ALA A C 1
ATOM 2242 O O . ALA A 1 273 ? 21.844 -6.612 -29.279 1.00 86.12 273 ALA A O 1
ATOM 2243 N N . LYS A 1 274 ? 21.555 -8.847 -29.161 1.00 90.88 274 LYS A N 1
ATOM 2244 C CA . LYS A 1 274 ? 22.276 -9.191 -30.395 1.00 90.88 274 LYS A CA 1
ATOM 2245 C C . LYS A 1 274 ? 21.411 -10.080 -31.280 1.00 90.88 274 LYS A C 1
ATOM 2247 O O . LYS A 1 274 ? 20.868 -11.075 -30.800 1.00 90.88 274 LYS A O 1
ATOM 2252 N N . ILE A 1 275 ? 21.282 -9.720 -32.552 1.00 90.75 275 ILE A N 1
ATOM 2253 C CA . ILE A 1 275 ? 20.456 -10.428 -33.536 1.00 90.75 275 ILE A CA 1
ATOM 2254 C C . ILE A 1 275 ? 21.315 -10.726 -34.771 1.00 90.75 275 ILE A C 1
ATOM 2256 O O . ILE A 1 275 ? 21.864 -9.784 -35.337 1.00 90.75 275 ILE A O 1
ATOM 2260 N N . PRO A 1 276 ? 21.409 -11.979 -35.249 1.00 92.94 276 PRO A N 1
ATOM 2261 C CA . PRO A 1 276 ? 22.164 -12.286 -36.462 1.00 92.94 276 PRO A CA 1
ATOM 2262 C C . PRO A 1 276 ? 21.657 -11.502 -37.681 1.00 92.94 276 PRO A C 1
ATOM 2264 O O . PRO A 1 276 ? 20.446 -11.411 -37.917 1.00 92.94 276 PRO A O 1
ATOM 2267 N N . THR A 1 277 ? 22.563 -10.978 -38.511 1.00 93.38 277 THR A N 1
ATOM 2268 C CA . THR A 1 277 ? 22.194 -10.178 -39.696 1.00 93.38 277 THR A CA 1
ATOM 2269 C C . THR A 1 277 ? 21.370 -10.974 -40.705 1.00 93.38 277 THR A C 1
ATOM 2271 O O . THR A 1 277 ? 20.518 -10.411 -41.390 1.00 93.38 277 THR A O 1
ATOM 2274 N N . THR A 1 278 ? 21.551 -12.293 -40.773 1.00 91.69 278 THR A N 1
ATOM 2275 C CA . THR A 1 278 ? 20.741 -13.202 -41.601 1.00 91.69 278 THR A CA 1
ATOM 2276 C C . THR A 1 278 ? 19.262 -13.177 -41.213 1.00 91.69 278 THR A C 1
ATOM 2278 O O . THR A 1 278 ? 18.395 -13.099 -42.085 1.00 91.69 278 THR A O 1
ATOM 2281 N N . VAL A 1 279 ? 18.976 -13.182 -39.910 1.00 90.81 279 VAL A N 1
ATOM 2282 C CA . VAL A 1 279 ? 17.621 -13.139 -39.350 1.00 90.81 279 VAL A CA 1
ATOM 2283 C C . VAL A 1 279 ? 16.984 -11.775 -39.608 1.00 90.81 279 VAL A C 1
ATOM 2285 O O . VAL A 1 279 ? 15.850 -11.696 -40.082 1.00 90.81 279 VAL A O 1
ATOM 2288 N N . ALA A 1 280 ? 17.739 -10.697 -39.396 1.00 91.50 280 ALA A N 1
ATOM 2289 C CA . ALA A 1 280 ? 17.257 -9.341 -39.634 1.00 91.50 280 ALA A CA 1
ATOM 2290 C C . ALA A 1 280 ? 16.996 -9.032 -41.117 1.00 91.50 280 ALA A C 1
ATOM 2292 O O . ALA A 1 280 ? 15.991 -8.402 -41.443 1.00 91.50 280 ALA A O 1
ATOM 2293 N N . LYS A 1 281 ? 17.825 -9.549 -42.037 1.00 92.00 281 LYS A N 1
ATOM 2294 C CA . LYS A 1 281 ? 17.545 -9.515 -43.486 1.00 92.00 281 LYS A CA 1
ATOM 2295 C C . LYS A 1 281 ? 16.220 -10.206 -43.816 1.00 92.00 281 LYS A C 1
ATOM 2297 O O . LYS A 1 281 ? 15.499 -9.761 -44.705 1.00 92.00 281 LYS A O 1
ATOM 2302 N N . GLY A 1 282 ? 15.898 -11.293 -43.113 1.00 90.81 282 GLY A N 1
ATOM 2303 C CA . GLY A 1 282 ? 14.612 -11.981 -43.228 1.00 90.81 282 GLY A CA 1
ATOM 2304 C C . GLY A 1 282 ? 13.438 -11.089 -42.826 1.00 90.81 282 GLY A C 1
ATOM 2305 O O . GLY A 1 282 ? 12.482 -10.976 -43.590 1.00 90.81 282 GLY A O 1
ATOM 2306 N N . LEU A 1 283 ? 13.543 -10.416 -41.675 1.00 92.38 283 LEU A N 1
ATOM 2307 C CA . LEU A 1 283 ? 12.541 -9.452 -41.207 1.00 92.38 283 LEU A CA 1
ATOM 2308 C C . LEU A 1 283 ? 12.337 -8.315 -42.222 1.00 92.38 283 LEU A C 1
ATOM 2310 O O . LEU A 1 283 ? 11.204 -8.042 -42.609 1.00 92.38 283 LEU A O 1
ATOM 2314 N N . TRP A 1 284 ? 13.423 -7.706 -42.712 1.00 93.44 284 TRP A N 1
ATOM 2315 C CA . TRP A 1 284 ? 13.351 -6.606 -43.682 1.00 93.44 284 TRP A CA 1
ATOM 2316 C C . TRP A 1 284 ? 12.632 -7.003 -44.976 1.00 93.44 284 TRP A C 1
ATOM 2318 O O . TRP A 1 284 ? 11.766 -6.280 -45.458 1.00 93.44 284 TRP A O 1
ATOM 2328 N N . ARG A 1 285 ? 12.915 -8.195 -45.512 1.00 91.12 285 ARG A N 1
ATOM 2329 C CA . ARG A 1 285 ? 12.245 -8.692 -46.726 1.00 91.12 285 ARG A CA 1
ATOM 2330 C C . ARG A 1 285 ? 10.750 -8.926 -46.536 1.00 91.12 285 ARG A C 1
ATOM 2332 O O . ARG A 1 285 ? 9.998 -8.773 -47.492 1.00 91.12 285 ARG A O 1
ATOM 2339 N N . ARG A 1 286 ? 10.314 -9.310 -45.334 1.00 91.31 286 ARG A N 1
ATOM 2340 C CA . ARG A 1 286 ? 8.882 -9.435 -45.029 1.00 91.31 286 ARG A CA 1
ATOM 2341 C C . ARG A 1 286 ? 8.203 -8.076 -44.991 1.00 91.31 286 ARG A C 1
ATOM 2343 O O . ARG A 1 286 ? 7.152 -7.919 -45.602 1.00 91.31 286 ARG A O 1
ATOM 2350 N N . LEU A 1 287 ? 8.853 -7.092 -44.367 1.00 91.25 287 LEU A N 1
ATOM 2351 C CA . LEU A 1 287 ? 8.398 -5.702 -44.390 1.00 91.25 287 LEU A CA 1
ATOM 2352 C C . LEU A 1 287 ? 8.282 -5.177 -45.831 1.00 91.25 287 LEU A C 1
ATOM 2354 O O . LEU A 1 287 ? 7.254 -4.612 -46.185 1.00 91.25 287 LEU A O 1
ATOM 2358 N N . GLN A 1 288 ? 9.266 -5.465 -46.694 1.00 88.81 288 GLN A N 1
ATOM 2359 C CA . GLN A 1 288 ? 9.230 -5.122 -48.128 1.00 88.81 288 GLN A CA 1
ATOM 2360 C C . GLN A 1 288 ? 8.037 -5.718 -48.881 1.00 88.81 288 GLN A C 1
ATOM 2362 O O . GLN A 1 288 ? 7.580 -5.142 -49.863 1.00 88.81 288 GLN A O 1
ATOM 2367 N N . ARG A 1 289 ? 7.529 -6.868 -48.441 1.00 89.62 289 ARG A N 1
ATOM 2368 C CA . ARG A 1 289 ? 6.404 -7.567 -49.077 1.00 89.62 289 ARG A CA 1
ATOM 2369 C C . ARG A 1 289 ? 5.066 -7.289 -48.402 1.00 89.62 289 ARG A C 1
ATOM 2371 O O . ARG A 1 289 ? 4.072 -7.903 -48.780 1.00 89.62 289 ARG A O 1
ATOM 2378 N N . ASN A 1 290 ? 5.044 -6.397 -47.410 1.00 87.00 290 ASN A N 1
ATOM 2379 C CA . ASN A 1 290 ? 3.881 -6.139 -46.566 1.00 87.00 290 ASN A CA 1
ATOM 2380 C C . ASN A 1 290 ? 3.316 -7.430 -45.927 1.00 87.00 290 ASN A C 1
ATOM 2382 O O . ASN A 1 290 ? 2.106 -7.600 -45.780 1.00 87.00 290 ASN A O 1
ATOM 2386 N N . GLU A 1 291 ? 4.200 -8.380 -45.600 1.00 88.69 291 GLU A N 1
ATOM 2387 C CA . GLU A 1 291 ? 3.843 -9.627 -44.921 1.00 88.69 291 GLU A CA 1
ATOM 2388 C C . GLU A 1 291 ? 3.710 -9.390 -43.409 1.00 88.69 291 GLU A C 1
ATOM 2390 O O . GLU A 1 291 ? 4.433 -8.577 -42.830 1.00 88.69 291 GLU A O 1
ATOM 2395 N N . SER A 1 292 ? 2.832 -10.150 -42.745 1.00 88.00 292 SER A N 1
ATOM 2396 C CA . SER A 1 292 ? 2.726 -10.090 -41.283 1.00 88.00 292 SER A CA 1
ATOM 2397 C C . SER A 1 292 ? 4.023 -10.573 -40.622 1.00 88.00 292 SER A C 1
ATOM 2399 O O . SER A 1 292 ? 4.598 -11.613 -40.976 1.00 88.00 292 SER A O 1
ATOM 2401 N N . ILE A 1 293 ? 4.478 -9.791 -39.646 1.00 90.31 293 ILE A N 1
ATOM 2402 C CA . ILE A 1 293 ? 5.669 -10.051 -38.832 1.00 90.31 293 ILE A CA 1
ATOM 2403 C C . ILE A 1 293 ? 5.320 -10.365 -37.372 1.00 90.31 293 ILE A C 1
ATOM 2405 O O . ILE A 1 293 ? 6.222 -10.612 -36.572 1.00 90.31 293 ILE A O 1
ATOM 2409 N N . ASP A 1 294 ? 4.033 -10.392 -37.025 1.00 87.69 294 ASP A N 1
ATOM 2410 C CA . ASP A 1 294 ? 3.572 -10.631 -35.659 1.00 87.69 294 ASP A CA 1
ATOM 2411 C C . ASP A 1 294 ? 3.974 -12.034 -35.194 1.00 87.69 294 ASP A C 1
ATOM 2413 O O . ASP A 1 294 ? 3.768 -13.033 -35.889 1.00 87.69 294 ASP A O 1
ATOM 2417 N N . GLY A 1 295 ? 4.596 -12.120 -34.017 1.00 86.38 295 GLY A N 1
ATOM 2418 C CA . GLY A 1 295 ? 5.087 -13.386 -33.474 1.00 86.38 295 GLY A CA 1
ATOM 2419 C C . GLY A 1 295 ? 6.323 -13.947 -34.186 1.00 86.38 295 GLY A C 1
ATOM 2420 O O . GLY A 1 295 ? 6.748 -15.061 -33.876 1.00 86.38 295 GLY A O 1
ATOM 2421 N N . MET A 1 296 ? 6.937 -13.206 -35.117 1.00 88.19 296 MET A N 1
ATOM 2422 C CA . MET A 1 296 ? 8.184 -13.629 -35.754 1.00 88.19 296 MET A CA 1
ATOM 2423 C C . MET A 1 296 ? 9.314 -13.721 -34.719 1.00 88.19 296 MET A C 1
ATOM 2425 O O . MET A 1 296 ? 9.57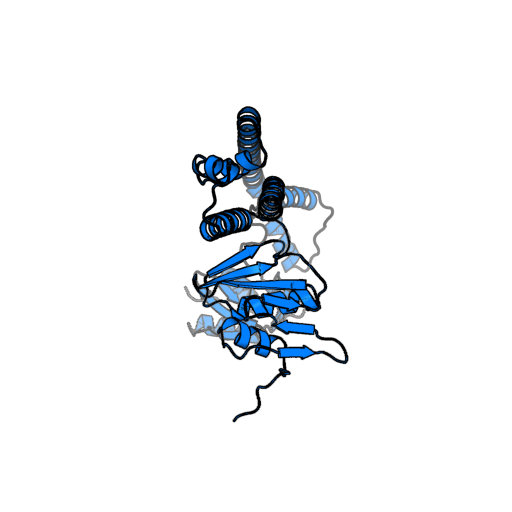3 -12.781 -33.965 1.00 88.19 296 MET A O 1
ATOM 2429 N N . SER A 1 297 ? 10.019 -14.854 -34.704 1.00 87.19 297 SER A N 1
ATOM 2430 C CA . SER A 1 297 ? 11.213 -15.045 -33.877 1.00 87.19 297 SER A CA 1
ATOM 2431 C C . SER A 1 297 ? 12.432 -14.389 -34.531 1.00 87.19 297 SER A C 1
ATOM 2433 O O . SER A 1 297 ? 12.755 -14.646 -35.692 1.00 87.19 297 SER A O 1
ATOM 2435 N N . LEU A 1 298 ? 13.128 -13.563 -33.752 1.00 85.75 298 LEU A N 1
ATOM 2436 C CA . LEU A 1 298 ? 14.408 -12.942 -34.077 1.00 85.75 298 LEU A CA 1
ATOM 2437 C C . LEU A 1 298 ? 15.514 -13.573 -33.213 1.00 85.75 298 LEU A C 1
ATOM 2439 O O . LEU A 1 298 ? 16.197 -12.897 -32.444 1.00 85.75 298 LEU A O 1
ATOM 2443 N N . GLY A 1 299 ? 15.631 -14.904 -33.267 1.00 80.62 299 GLY A N 1
ATOM 2444 C CA . GLY A 1 299 ? 16.468 -15.679 -32.348 1.00 80.62 299 GLY A CA 1
ATOM 2445 C C . GLY A 1 299 ? 15.776 -15.867 -30.995 1.00 80.62 299 GLY A C 1
ATOM 2446 O O . GLY A 1 299 ? 14.702 -16.459 -30.924 1.00 80.62 299 GLY A O 1
ATOM 2447 N N . HIS A 1 300 ? 16.365 -15.349 -29.915 1.00 83.50 300 HIS A N 1
ATOM 2448 C CA . HIS A 1 300 ? 15.776 -15.419 -28.565 1.00 83.50 300 HIS A CA 1
ATOM 2449 C C . HIS A 1 300 ? 14.683 -14.371 -28.305 1.00 83.50 300 HIS A C 1
ATOM 2451 O O . HIS A 1 300 ? 14.082 -14.359 -27.232 1.00 83.50 300 HIS A O 1
ATOM 2457 N N . TYR A 1 301 ? 14.431 -13.486 -29.270 1.00 86.50 301 TYR A N 1
ATOM 2458 C CA . TYR A 1 301 ? 13.466 -12.398 -29.160 1.00 86.50 301 TYR A CA 1
ATOM 2459 C C . TYR A 1 301 ? 12.270 -12.640 -30.078 1.00 86.50 301 TYR A C 1
ATOM 2461 O O . TYR A 1 301 ? 12.380 -13.352 -31.073 1.00 86.50 301 TYR A O 1
ATOM 2469 N N . THR A 1 302 ? 11.121 -12.054 -29.748 1.00 88.56 302 THR A N 1
ATOM 2470 C CA . THR A 1 302 ? 9.889 -12.184 -30.538 1.00 88.56 302 THR A CA 1
ATOM 2471 C C . THR A 1 302 ? 9.356 -10.803 -30.878 1.00 88.56 302 THR A C 1
ATOM 2473 O O . THR A 1 302 ? 9.342 -9.922 -30.017 1.00 88.56 302 THR A O 1
ATOM 2476 N N . VAL A 1 303 ? 8.936 -10.617 -32.127 1.00 90.62 303 VAL A N 1
ATOM 2477 C CA . VAL A 1 303 ? 8.231 -9.412 -32.568 1.00 90.62 303 VAL A CA 1
ATOM 2478 C C . VAL A 1 303 ? 6.845 -9.387 -31.929 1.00 90.62 303 VAL A C 1
ATOM 2480 O O . VAL A 1 303 ? 6.061 -10.322 -32.098 1.00 90.62 303 VAL A O 1
ATOM 2483 N N . ASN A 1 304 ? 6.552 -8.317 -31.192 1.00 89.75 304 ASN A N 1
ATOM 2484 C CA . ASN A 1 304 ? 5.254 -8.098 -30.563 1.00 89.75 304 ASN A CA 1
ATOM 2485 C C . ASN A 1 304 ? 4.303 -7.328 -31.476 1.00 89.75 304 ASN A C 1
ATOM 2487 O O . ASN A 1 304 ? 3.147 -7.719 -31.583 1.00 89.75 304 ASN A O 1
ATOM 2491 N N . SER A 1 305 ? 4.781 -6.247 -32.098 1.00 89.88 305 SER A N 1
ATOM 2492 C CA . SER A 1 305 ? 3.986 -5.414 -33.006 1.00 89.88 305 SER A CA 1
ATOM 2493 C C . SER A 1 305 ? 4.868 -4.468 -33.826 1.00 89.88 305 SER A C 1
ATOM 2495 O O . SER A 1 305 ? 6.014 -4.192 -33.457 1.00 89.88 305 SER A O 1
ATOM 2497 N N . LEU A 1 306 ? 4.320 -3.937 -34.919 1.00 89.19 306 LEU A N 1
ATOM 2498 C CA . LEU A 1 306 ? 4.835 -2.764 -35.624 1.00 89.19 306 LEU A CA 1
ATOM 2499 C C . LEU A 1 306 ? 3.689 -1.763 -35.791 1.00 89.19 306 LEU A C 1
ATOM 2501 O O . LEU A 1 306 ? 2.825 -1.935 -36.645 1.00 89.19 306 LEU A O 1
ATOM 2505 N N . GLU A 1 307 ? 3.684 -0.717 -34.968 1.00 86.44 307 GLU A N 1
ATOM 2506 C CA . GLU A 1 307 ? 2.606 0.275 -34.919 1.00 86.44 307 GLU A CA 1
ATOM 2507 C C . GLU A 1 307 ? 3.191 1.687 -34.883 1.00 86.44 307 GLU A C 1
ATOM 2509 O O . GLU A 1 307 ? 4.199 1.932 -34.223 1.00 86.44 307 GLU A O 1
ATOM 2514 N N . ASN A 1 308 ? 2.565 2.631 -35.594 1.00 84.94 308 ASN A N 1
ATOM 2515 C CA . ASN A 1 308 ? 2.959 4.048 -35.609 1.00 84.94 308 ASN A CA 1
ATOM 2516 C C . ASN A 1 308 ? 4.456 4.288 -35.904 1.00 84.94 308 ASN A C 1
ATOM 2518 O O . ASN A 1 308 ? 5.069 5.196 -35.347 1.00 84.94 308 ASN A O 1
ATOM 2522 N N . GLY A 1 309 ? 5.058 3.458 -36.764 1.00 84.88 309 GLY A N 1
ATOM 2523 C CA . GLY A 1 309 ? 6.481 3.558 -37.099 1.00 84.88 309 GLY A CA 1
ATOM 2524 C C . GLY A 1 309 ? 7.426 3.100 -35.982 1.00 84.88 309 GLY A C 1
ATOM 2525 O O . GLY A 1 309 ? 8.585 3.508 -35.968 1.00 84.88 309 GLY A O 1
ATOM 2526 N N . VAL A 1 310 ? 6.963 2.264 -35.047 1.00 88.62 310 VAL A N 1
ATOM 2527 C CA . VAL A 1 310 ? 7.781 1.681 -33.975 1.00 88.62 310 VAL A CA 1
ATOM 2528 C C . VAL A 1 310 ? 7.603 0.165 -33.949 1.00 88.62 310 VAL A C 1
ATOM 2530 O O . VAL A 1 310 ? 6.500 -0.346 -33.764 1.00 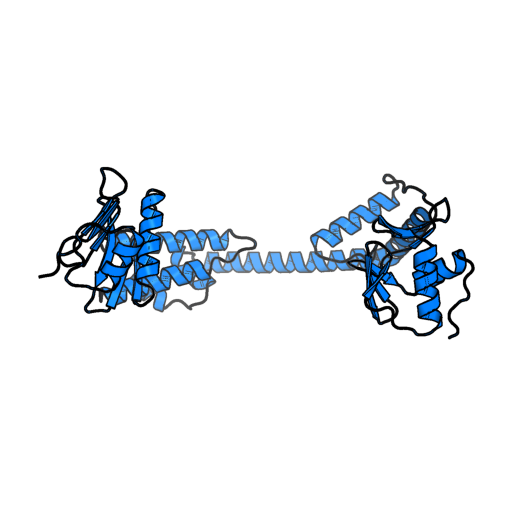88.62 310 VAL A O 1
ATOM 2533 N N . LEU A 1 311 ? 8.708 -0.561 -34.116 1.00 90.38 311 LEU A N 1
ATOM 2534 C CA . LEU A 1 311 ? 8.777 -2.010 -33.976 1.00 90.38 311 LEU A CA 1
ATOM 2535 C C . LEU A 1 311 ? 9.003 -2.372 -32.503 1.00 90.38 311 LEU A C 1
ATOM 2537 O O . LEU A 1 311 ? 10.034 -2.025 -31.926 1.00 90.38 311 LEU A O 1
ATOM 2541 N N . THR A 1 312 ? 8.075 -3.113 -31.906 1.00 88.69 312 THR A N 1
ATOM 2542 C CA . THR A 1 312 ? 8.210 -3.622 -30.538 1.00 88.69 312 THR A CA 1
ATOM 2543 C C . THR A 1 312 ? 8.733 -5.054 -30.553 1.00 88.69 312 THR A C 1
ATOM 2545 O O . THR A 1 312 ? 8.117 -5.947 -31.137 1.00 88.69 312 THR A O 1
ATOM 2548 N N . VAL A 1 313 ? 9.866 -5.282 -29.885 1.00 86.75 313 VAL A N 1
ATOM 2549 C CA . VAL A 1 313 ? 10.510 -6.598 -29.753 1.00 86.75 313 VAL A CA 1
ATOM 2550 C C . VAL A 1 313 ? 10.850 -6.853 -28.284 1.00 86.75 313 VAL A C 1
ATOM 2552 O O . VAL A 1 313 ? 11.807 -6.298 -27.734 1.00 86.75 313 VAL A O 1
ATOM 2555 N N . GLY A 1 314 ? 10.067 -7.700 -27.619 1.00 80.38 314 GLY A N 1
ATOM 2556 C CA . GLY A 1 314 ? 10.148 -7.898 -26.174 1.00 80.38 314 GLY A CA 1
ATOM 2557 C C . GLY A 1 314 ? 9.902 -6.590 -25.413 1.00 80.38 314 GLY A C 1
ATOM 2558 O O . GLY A 1 314 ? 8.839 -5.991 -25.519 1.00 80.38 314 GLY A O 1
ATOM 2559 N N . CYS A 1 315 ? 10.896 -6.137 -24.642 1.00 78.31 315 CYS A N 1
ATOM 2560 C CA . CYS A 1 315 ? 10.864 -4.857 -23.920 1.00 78.31 315 CYS A CA 1
ATOM 2561 C C . CYS A 1 315 ? 11.446 -3.664 -24.707 1.00 78.31 315 CYS A C 1
ATOM 2563 O O . CYS A 1 315 ? 11.591 -2.583 -24.140 1.00 78.31 315 CYS A O 1
ATOM 2565 N N . HIS A 1 316 ? 11.799 -3.845 -25.982 1.00 81.88 316 HIS A N 1
ATOM 2566 C CA . HIS A 1 316 ? 12.444 -2.819 -26.802 1.00 81.88 316 HIS A CA 1
ATOM 2567 C C . HIS A 1 316 ? 11.454 -2.184 -27.770 1.00 81.88 316 HIS A C 1
ATOM 2569 O O . HIS A 1 316 ? 10.696 -2.888 -28.434 1.00 81.88 316 HIS A O 1
ATOM 2575 N N . GLN A 1 317 ? 11.527 -0.863 -27.902 1.00 87.12 317 GLN A N 1
ATOM 2576 C CA . GLN A 1 317 ? 10.810 -0.088 -28.913 1.00 87.12 317 GLN A CA 1
ATOM 2577 C C . GLN A 1 317 ? 11.826 0.453 -29.912 1.00 87.12 317 GLN A C 1
ATOM 2579 O O . GLN A 1 317 ? 12.627 1.304 -29.546 1.00 87.12 317 GLN A O 1
ATOM 2584 N N . ILE A 1 318 ? 11.848 -0.057 -31.139 1.00 89.50 318 ILE A N 1
ATOM 2585 C CA . ILE A 1 318 ? 12.817 0.300 -32.182 1.00 89.50 318 ILE A CA 1
ATOM 2586 C C . ILE A 1 318 ? 12.109 1.194 -33.211 1.00 89.50 318 ILE A C 1
ATOM 2588 O O . ILE A 1 318 ? 11.190 0.718 -33.881 1.00 89.50 318 ILE A O 1
ATOM 2592 N N . PRO A 1 319 ? 12.497 2.471 -33.366 1.00 89.12 319 PRO A N 1
ATOM 2593 C CA . PRO A 1 319 ? 11.936 3.333 -34.400 1.00 89.12 319 PRO A CA 1
ATOM 2594 C C . PRO A 1 319 ? 12.178 2.758 -35.793 1.00 89.12 319 PRO A C 1
ATOM 2596 O O . PRO A 1 319 ? 13.248 2.217 -36.072 1.00 89.12 319 PRO A O 1
ATOM 2599 N N . PHE A 1 320 ? 11.213 2.926 -36.694 1.00 88.94 320 PHE A N 1
ATOM 2600 C CA . PHE A 1 320 ? 11.314 2.424 -38.062 1.00 88.94 320 PHE A CA 1
ATOM 2601 C C . PHE A 1 320 ? 12.545 2.981 -38.793 1.00 88.94 320 PHE A C 1
ATOM 2603 O O . PHE A 1 320 ? 13.225 2.248 -39.506 1.00 88.94 320 PHE A O 1
ATOM 2610 N N . SER A 1 321 ? 12.908 4.235 -38.512 1.00 88.12 321 SER A N 1
ATOM 2611 C CA . SER A 1 321 ? 14.124 4.864 -39.034 1.00 88.12 321 SER A CA 1
ATOM 2612 C C . SER A 1 321 ? 15.409 4.109 -38.672 1.00 88.12 321 SER A C 1
ATOM 2614 O O . SER A 1 321 ? 16.358 4.109 -39.449 1.00 88.12 321 SER A O 1
ATOM 2616 N N . GLU A 1 322 ? 15.470 3.431 -37.518 1.00 90.56 322 GLU A N 1
ATOM 2617 C CA . GLU A 1 322 ? 16.631 2.597 -37.170 1.00 90.56 322 GLU A CA 1
ATOM 2618 C C . GLU A 1 322 ? 16.693 1.330 -38.031 1.00 90.56 322 GLU A C 1
ATOM 2620 O O . GLU A 1 322 ? 17.784 0.879 -38.382 1.00 90.56 322 GLU A O 1
ATOM 2625 N N . LEU A 1 323 ? 15.538 0.771 -38.412 1.00 91.06 323 LEU A N 1
ATOM 2626 C CA . LEU A 1 323 ? 15.482 -0.363 -39.337 1.00 91.06 323 LEU A CA 1
ATOM 2627 C C . LEU A 1 323 ? 15.981 0.047 -40.725 1.00 91.06 323 LEU A C 1
ATOM 2629 O O . LEU A 1 323 ? 16.756 -0.692 -41.327 1.00 91.06 323 LEU A O 1
ATOM 2633 N N . GLU A 1 324 ? 15.596 1.234 -41.198 1.00 90.88 324 GLU A N 1
ATOM 2634 C CA . GLU A 1 324 ? 16.061 1.794 -42.474 1.00 90.88 324 GLU A CA 1
ATOM 2635 C C . GLU A 1 324 ? 17.578 2.006 -42.494 1.00 90.88 324 GLU A C 1
ATOM 2637 O O . GLU A 1 324 ? 18.237 1.629 -43.463 1.00 90.88 324 GLU A O 1
ATOM 2642 N N . ILE A 1 325 ? 18.146 2.547 -41.409 1.00 89.94 325 ILE A N 1
ATOM 2643 C CA . ILE A 1 325 ? 19.598 2.733 -41.268 1.00 89.94 325 ILE A CA 1
ATOM 2644 C C . ILE A 1 325 ? 20.324 1.388 -41.371 1.00 89.94 325 ILE A C 1
ATOM 2646 O O . ILE A 1 325 ? 21.298 1.258 -42.111 1.00 89.94 325 ILE A O 1
ATOM 2650 N N . ILE A 1 326 ? 19.850 0.365 -40.655 1.00 92.75 326 ILE A N 1
ATOM 2651 C CA . ILE A 1 326 ? 20.456 -0.969 -40.706 1.00 92.75 326 ILE A CA 1
ATOM 2652 C C . ILE A 1 326 ? 20.282 -1.620 -42.079 1.00 92.75 326 ILE A C 1
ATOM 2654 O O . ILE A 1 326 ? 21.211 -2.264 -42.565 1.00 92.75 326 ILE A O 1
ATOM 2658 N N . ALA A 1 327 ? 19.124 -1.464 -42.717 1.00 91.62 327 ALA A N 1
ATOM 2659 C CA . ALA A 1 327 ? 18.883 -1.993 -44.053 1.00 91.62 327 ALA A CA 1
ATOM 2660 C C . ALA A 1 327 ? 19.874 -1.416 -45.072 1.00 91.62 327 ALA A C 1
ATOM 2662 O O . ALA A 1 327 ? 20.464 -2.174 -45.844 1.00 91.62 327 ALA A O 1
ATOM 2663 N N . GLU A 1 328 ? 20.119 -0.106 -45.012 1.00 91.56 328 GLU A N 1
ATOM 2664 C CA . GLU A 1 328 ? 21.101 0.584 -45.849 1.00 91.56 328 GLU A CA 1
ATOM 2665 C C . GLU A 1 328 ? 22.525 0.057 -45.601 1.00 91.56 328 GLU A C 1
ATOM 2667 O O . GLU A 1 328 ? 23.216 -0.311 -46.551 1.00 91.56 328 GLU A O 1
ATOM 2672 N N . LEU A 1 329 ? 22.933 -0.097 -44.334 1.00 89.88 329 LEU A N 1
ATOM 2673 C CA . LEU A 1 329 ? 24.238 -0.677 -43.975 1.00 89.88 329 LEU A CA 1
ATOM 2674 C C . LEU A 1 329 ? 24.405 -2.133 -44.441 1.00 89.88 329 LEU A C 1
ATOM 2676 O O . LEU A 1 329 ? 25.518 -2.579 -44.710 1.00 89.88 329 LEU A O 1
ATOM 2680 N N . LEU A 1 330 ? 23.306 -2.882 -44.546 1.00 90.69 330 LEU A N 1
ATOM 2681 C CA . LEU A 1 330 ? 23.288 -4.259 -45.041 1.00 90.69 330 LEU A CA 1
ATOM 2682 C C . LEU A 1 330 ? 23.177 -4.361 -46.573 1.00 90.69 330 LEU A C 1
ATOM 2684 O O . LEU A 1 330 ? 23.130 -5.485 -47.087 1.00 90.69 330 LEU A O 1
ATOM 2688 N N . GLY A 1 331 ? 23.128 -3.231 -47.287 1.00 89.81 331 GLY A N 1
ATOM 2689 C CA . GLY A 1 331 ? 22.988 -3.173 -48.744 1.00 89.81 331 GLY A CA 1
ATOM 2690 C C . GLY A 1 331 ? 21.613 -3.616 -49.249 1.00 89.81 331 GLY A C 1
ATOM 2691 O O . GLY A 1 331 ? 21.516 -4.200 -50.327 1.00 89.81 331 GLY A O 1
ATOM 2692 N N . LEU A 1 332 ? 20.557 -3.416 -48.456 1.00 89.06 332 LEU A N 1
ATOM 2693 C CA . LEU A 1 332 ? 19.179 -3.752 -48.819 1.00 89.06 332 LEU A CA 1
ATOM 2694 C C . LEU A 1 332 ? 18.464 -2.534 -49.417 1.00 89.06 332 LEU A C 1
ATOM 2696 O O . LEU A 1 332 ? 18.701 -1.397 -49.015 1.00 89.06 332 LEU A O 1
ATOM 2700 N N . GLU A 1 333 ? 17.551 -2.776 -50.356 1.00 84.81 333 GLU A N 1
ATOM 2701 C CA . GLU A 1 333 ? 16.719 -1.717 -50.935 1.00 84.81 333 GLU A CA 1
ATOM 2702 C C . GLU A 1 333 ? 15.778 -1.108 -49.882 1.00 84.81 333 GLU A C 1
ATOM 2704 O O . GLU A 1 333 ? 15.210 -1.823 -49.044 1.00 84.81 333 GLU A O 1
ATOM 2709 N N . LYS A 1 334 ? 15.598 0.218 -49.941 1.00 78.06 334 LYS A N 1
ATOM 2710 C CA . LYS A 1 334 ? 14.623 0.935 -49.106 1.00 78.06 334 LYS A CA 1
ATOM 2711 C C . LYS A 1 334 ? 13.206 0.486 -49.458 1.00 78.06 334 LYS A C 1
ATOM 2713 O O . LYS A 1 334 ? 12.951 0.044 -50.577 1.00 78.06 334 LYS A O 1
ATOM 2718 N N . LEU A 1 335 ? 12.282 0.602 -48.505 1.00 75.44 335 LEU A N 1
ATOM 2719 C CA . LEU A 1 335 ? 10.869 0.425 -48.822 1.00 75.44 335 LEU A CA 1
ATOM 2720 C C . LEU A 1 335 ? 10.450 1.503 -49.825 1.00 75.44 335 LEU A C 1
ATOM 2722 O O . LEU A 1 335 ? 10.724 2.684 -49.618 1.00 75.44 335 LEU A O 1
ATOM 2726 N N . SER A 1 336 ? 9.820 1.095 -50.924 1.00 59.78 336 SER A N 1
ATOM 2727 C CA . SER A 1 336 ? 9.129 2.030 -51.808 1.00 59.78 336 SER A CA 1
ATOM 2728 C C . SER A 1 336 ? 7.972 2.661 -51.032 1.00 59.78 336 SER A C 1
ATOM 2730 O O . SER A 1 336 ? 7.186 1.922 -50.437 1.00 59.78 336 SER A O 1
ATOM 2732 N N . ALA A 1 337 ? 7.917 3.995 -51.021 1.00 49.19 337 ALA A N 1
ATOM 2733 C CA . ALA A 1 337 ? 6.859 4.774 -50.377 1.00 49.19 337 ALA A CA 1
ATOM 2734 C C . ALA A 1 337 ? 5.462 4.459 -50.927 1.00 49.19 337 ALA A C 1
ATOM 2736 O O . ALA A 1 337 ? 5.361 4.184 -52.149 1.00 49.19 337 ALA A O 1
#

Sequence (337 aa):
MARKKMCYQTSSELSHIWANGYQGAHGTYSTGDRTSVSVYNGISYLYSYRTKIAQIDLDKNVVLLSTDKYSNTTTKHQQEAEYATNHKEQIFIPNIEESTEANLNHMKKEIFVYAQKHIKARTRSYSNEIFALINNAKAYVKYLNIKVDWLKALEKVNHDIDDVIAFFLGLSEEEKIKAEKARKKAEREHAKAHKEAMKLIEDNKDFLEKYNAESVRLWRNGEKRNYRSDDYIAFRKIEEVARRYGLTIDSFNRGTFLRLSDDGENIETSHGAKIPTTVAKGLWRRLQRNESIDGMSLGHYTVNSLENGVLTVGCHQIPFSELEIIAELLGLEKLSA

Secondary structure (DSSP, 8-state):
-PPP--B-S-HHHHHHHHHTT-TT--EEEEETTEEEEEEETTTTEEEETTEEEEEEETTTTEEEEE-----HHHHHHHHHHHHHHTTSEEEEES-TTS-HHHHHHHHHHHHHHHHHHHHH-SS---HHHHHHHHHHHHHHHHHHT---HHHHHHTTS-SSHHHHHHHHHT--HHHHHHHHHHHHHHHHHHHHHHHHHHHHHHHTHHHHHHHHHHHHHHHHTTPPP-TTSHHHHHHHHHHHHHHHTTPPPTTS-S---EEE-TTSSEEEETTS-EEEHHHHHHHHHHHHTT---TT-EETTEEEEEEETTEEEETTEEEEHHHHHHHHHHTTPPPPP-

Radius of gyration: 34.3 Å; Cα contacts (8 Å, |Δi|>4): 403; chains: 1; bounding box: 63×72×84 Å

Nearest PDB structures (foldseek):
  1wdl-assembly1_B  TM=1.913E-01  e=1.730E+00  Pseudomonas fragi

Solvent-accessible surface area (backbone atoms only — not comparable to full-atom values): 19067 Å² total; per-residue (Å²): 133,84,82,81,70,51,67,48,94,38,58,54,60,48,28,39,41,42,56,68,65,46,94,70,41,51,34,34,17,59,72,76,100,42,63,44,29,37,26,57,77,90,55,34,36,37,23,42,59,89,44,64,36,32,38,51,42,76,90,78,45,35,32,44,35,36,64,62,88,60,57,76,67,46,49,49,51,38,50,34,42,50,64,42,35,69,92,42,51,74,33,72,38,49,47,73,88,54,52,74,67,59,36,53,52,49,52,53,50,52,38,39,53,38,41,56,49,33,74,70,41,90,85,56,84,40,59,69,62,35,51,50,52,51,52,35,53,50,52,47,36,58,76,69,70,60,86,54,70,71,60,61,54,50,72,73,47,61,92,47,68,69,53,48,37,32,64,64,69,65,56,50,74,66,55,51,54,50,51,52,51,49,51,56,48,51,50,52,50,50,54,49,51,48,52,49,47,53,47,54,50,61,79,36,40,72,57,49,53,53,55,34,53,50,50,52,52,32,56,58,70,72,46,80,81,66,85,80,38,69,68,47,54,53,50,51,54,55,51,51,50,27,57,76,68,75,46,84,71,80,68,67,73,81,42,44,49,66,34,67,41,98,84,60,58,29,36,35,37,76,83,73,51,76,34,49,40,73,56,52,53,52,54,50,55,33,58,67,67,74,45,90,55,70,68,39,69,51,77,98,41,40,31,68,46,78,54,97,60,31,38,29,43,73,95,39,43,27,35,45,70,45,54,52,54,52,34,51,77,70,74,45,84,76,74,80,131

pLDDT: mean 84.99, std 11.66, range [38.53, 97.31]